Protein AF-A0A3M8SW79-F1 (afdb_monomer_lite)

Organism: NCBI:txid1327343

Structure (mmCIF, N/CA/C/O backbone):
data_AF-A0A3M8SW79-F1
#
_entry.id   AF-A0A3M8SW79-F1
#
loop_
_atom_site.group_PDB
_atom_site.id
_atom_site.type_symbol
_atom_site.label_atom_id
_atom_site.label_alt_id
_atom_site.label_comp_id
_atom_site.label_asym_id
_atom_site.label_entity_id
_atom_site.label_seq_id
_atom_site.pdbx_PDB_ins_code
_atom_site.Cartn_x
_atom_site.Cartn_y
_atom_site.Cartn_z
_atom_site.occupancy
_atom_site.B_iso_or_equiv
_atom_site.auth_seq_id
_atom_site.auth_comp_id
_atom_site.auth_asym_id
_atom_site.auth_atom_id
_atom_site.pdbx_PDB_model_num
ATOM 1 N N . MET A 1 1 ? -11.121 5.988 23.808 1.00 59.19 1 MET A N 1
ATOM 2 C CA . MET A 1 1 ? -10.892 4.520 23.729 1.00 59.19 1 MET A CA 1
ATOM 3 C C . MET A 1 1 ? -9.416 4.296 23.444 1.00 59.19 1 MET A C 1
ATOM 5 O O . MET A 1 1 ? -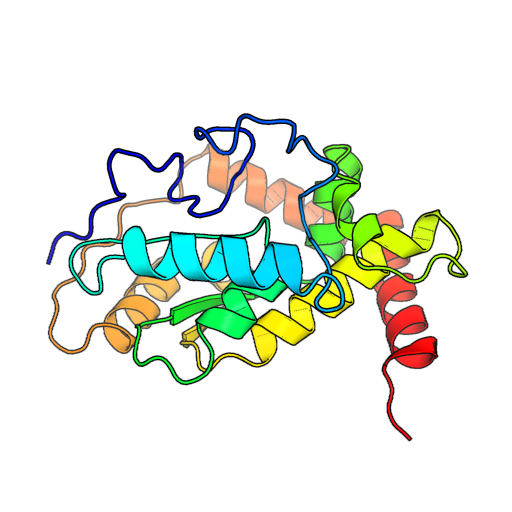8.904 4.959 22.553 1.00 59.19 1 MET A O 1
ATOM 9 N N . LYS A 1 2 ? -8.722 3.412 24.174 1.00 64.06 2 LYS A N 1
ATOM 10 C CA . LYS A 1 2 ? -7.323 3.083 23.861 1.00 64.06 2 LYS A CA 1
ATOM 11 C C . LYS A 1 2 ? -7.308 1.896 22.903 1.00 64.06 2 LYS A C 1
ATOM 13 O O . LYS A 1 2 ? -7.664 0.793 23.299 1.00 64.06 2 LYS A O 1
ATOM 18 N N . LEU A 1 3 ? -6.977 2.151 21.643 1.00 68.69 3 LEU A N 1
ATOM 19 C CA . LEU A 1 3 ? -6.753 1.094 20.664 1.00 68.69 3 LEU A CA 1
ATOM 20 C C . LEU A 1 3 ? -5.410 0.421 20.960 1.00 68.69 3 LEU A C 1
ATOM 22 O O . LEU A 1 3 ? -4.426 1.104 21.252 1.00 68.69 3 LEU A O 1
ATOM 26 N N . CYS A 1 4 ? -5.378 -0.906 20.899 1.00 70.75 4 CYS A N 1
ATOM 27 C CA . CYS A 1 4 ? -4.175 -1.689 21.152 1.00 70.75 4 CYS A CA 1
ATOM 28 C C . CYS A 1 4 ? -3.671 -2.325 19.854 1.00 70.75 4 CYS A C 1
ATOM 30 O O . CYS A 1 4 ? -4.460 -2.725 18.999 1.00 70.75 4 CYS A O 1
ATOM 32 N N . ALA A 1 5 ? -2.354 -2.469 19.719 1.00 70.25 5 ALA A N 1
ATOM 33 C CA . ALA A 1 5 ? -1.817 -3.466 18.803 1.00 70.25 5 ALA A CA 1
ATOM 34 C C . ALA A 1 5 ? -2.032 -4.849 19.449 1.00 70.25 5 ALA A C 1
ATOM 36 O O . ALA A 1 5 ? -1.717 -5.000 20.637 1.00 70.25 5 ALA A O 1
ATOM 37 N N . PRO A 1 6 ? -2.569 -5.851 18.733 1.00 70.00 6 PRO A N 1
ATOM 38 C CA . PRO A 1 6 ? -2.642 -7.204 19.267 1.00 70.00 6 PRO A CA 1
ATOM 39 C C . PRO A 1 6 ? -1.240 -7.697 19.640 1.00 70.00 6 PRO A C 1
ATOM 41 O O . PRO A 1 6 ? -0.296 -7.489 18.878 1.00 70.00 6 PRO A O 1
ATOM 44 N N . GLN A 1 7 ? -1.100 -8.371 20.788 1.00 72.81 7 GLN A N 1
ATOM 45 C CA . GLN A 1 7 ? 0.204 -8.814 21.321 1.00 72.81 7 GLN A CA 1
ATOM 46 C C . GLN A 1 7 ? 0.955 -9.768 20.390 1.00 72.81 7 GLN A C 1
ATOM 48 O O . GLN A 1 7 ? 2.175 -9.879 20.459 1.00 72.81 7 GLN A O 1
ATOM 53 N N . TRP A 1 8 ? 0.214 -10.465 19.536 1.00 69.44 8 TRP A N 1
ATOM 54 C CA . TRP A 1 8 ? 0.775 -11.359 18.545 1.00 69.44 8 TRP A CA 1
ATOM 55 C C . TRP A 1 8 ? 1.198 -10.624 17.272 1.00 69.44 8 TRP A C 1
ATOM 57 O O . TRP A 1 8 ? 1.930 -11.208 16.505 1.00 69.44 8 TRP A O 1
ATOM 67 N N . THR A 1 9 ? 0.832 -9.362 17.034 1.00 65.38 9 THR A N 1
ATOM 68 C CA . THR A 1 9 ? 1.326 -8.612 15.862 1.00 65.38 9 THR A CA 1
ATOM 69 C C . THR A 1 9 ? 2.657 -7.919 16.156 1.00 65.38 9 THR A C 1
ATOM 71 O O . THR A 1 9 ? 2.951 -7.541 17.290 1.00 65.38 9 THR A O 1
ATOM 74 N N . SER A 1 10 ? 3.456 -7.669 15.118 1.00 61.94 10 SER A N 1
ATOM 75 C CA . SER A 1 10 ? 4.654 -6.824 15.200 1.00 61.94 10 SER A CA 1
ATOM 76 C C . SER A 1 10 ? 4.473 -5.600 14.308 1.00 61.94 10 SER A C 1
ATOM 78 O O . SER A 1 10 ? 4.128 -5.739 13.140 1.00 61.94 10 SER A O 1
ATOM 80 N N . ALA A 1 11 ? 4.646 -4.392 14.858 1.00 68.25 11 ALA A N 1
ATOM 81 C CA . ALA A 1 11 ? 4.322 -3.130 14.172 1.00 68.25 11 ALA A CA 1
ATOM 82 C C . ALA A 1 11 ? 2.886 -3.081 13.590 1.00 68.25 11 ALA A C 1
ATOM 84 O O . ALA A 1 11 ? 2.640 -2.410 12.583 1.00 68.25 11 ALA A O 1
ATOM 85 N N . GLY A 1 12 ? 1.957 -3.818 14.216 1.00 64.88 12 GLY A N 1
ATOM 86 C CA . GLY A 1 12 ? 0.562 -3.956 13.795 1.00 64.88 12 GLY A CA 1
ATOM 87 C C . GLY A 1 12 ? 0.339 -4.841 12.565 1.00 64.88 12 GLY A C 1
ATOM 88 O O . GLY A 1 12 ? -0.788 -4.892 12.089 1.00 64.88 12 GLY A O 1
ATOM 89 N N . GLU A 1 13 ? 1.372 -5.505 12.031 1.00 74.31 13 GLU A N 1
ATOM 90 C CA . GLU A 1 13 ? 1.269 -6.299 10.799 1.00 74.31 13 GLU A CA 1
ATOM 91 C C . GLU A 1 13 ? 0.484 -7.594 11.000 1.00 74.31 13 GLU A C 1
ATOM 93 O O . GLU A 1 13 ? 0.846 -8.415 11.842 1.00 74.31 13 GLU A O 1
ATOM 98 N N . LEU A 1 14 ? -0.583 -7.754 10.215 1.00 76.50 14 LEU A N 1
ATOM 99 C CA . LEU A 1 14 ? -1.564 -8.828 10.349 1.00 76.50 14 LEU A CA 1
ATOM 100 C C . LEU A 1 14 ? -1.176 -10.097 9.575 1.00 76.50 14 LEU A C 1
ATOM 102 O O . LEU A 1 14 ? -1.231 -11.187 10.138 1.00 76.50 14 LEU A O 1
ATOM 106 N N . LEU A 1 15 ? -0.761 -9.969 8.310 1.00 72.75 15 LEU A N 1
ATOM 107 C CA . LEU A 1 15 ? -0.457 -11.096 7.417 1.00 72.75 15 LEU A CA 1
ATOM 108 C C . LEU A 1 15 ? 1.039 -11.219 7.106 1.00 72.75 15 LEU A C 1
ATOM 110 O O . LEU A 1 15 ? 1.424 -11.761 6.074 1.00 72.75 15 LEU A O 1
ATOM 114 N N . ASN A 1 16 ? 1.926 -10.730 7.976 1.00 68.44 16 ASN A N 1
ATOM 115 C CA . ASN A 1 16 ? 3.361 -10.920 7.762 1.00 68.44 16 ASN A CA 1
ATOM 116 C C . ASN A 1 16 ? 3.778 -12.368 8.093 1.00 68.44 16 ASN A C 1
ATOM 118 O O . ASN A 1 16 ? 4.133 -12.695 9.230 1.00 68.44 16 ASN A O 1
ATOM 122 N N . ALA A 1 17 ? 3.731 -13.227 7.070 1.00 54.34 17 ALA A N 1
ATOM 123 C CA . ALA A 1 17 ? 3.988 -14.664 7.157 1.00 54.34 17 ALA A CA 1
ATOM 124 C C . ALA A 1 17 ? 5.388 -15.036 7.680 1.00 54.34 17 ALA A C 1
ATOM 126 O O . ALA A 1 17 ? 5.546 -16.100 8.273 1.00 54.34 17 ALA A O 1
ATOM 127 N N . ASP A 1 18 ? 6.378 -14.142 7.556 1.00 56.59 18 ASP A N 1
ATOM 128 C CA . ASP A 1 18 ? 7.749 -14.379 8.035 1.00 56.59 18 ASP A CA 1
ATOM 129 C C . ASP A 1 18 ? 7.835 -14.525 9.568 1.00 56.59 18 ASP A C 1
ATOM 131 O O . ASP A 1 18 ? 8.870 -14.937 10.094 1.00 56.59 18 ASP A O 1
ATOM 135 N N . ARG A 1 19 ? 6.790 -14.121 10.307 1.00 56.94 19 ARG A N 1
ATOM 136 C CA . ARG A 1 19 ? 6.853 -13.941 11.769 1.00 56.94 19 ARG A CA 1
ATOM 137 C C . ARG A 1 19 ? 5.912 -14.834 12.572 1.00 56.94 19 ARG A C 1
ATOM 139 O O . ARG A 1 19 ? 6.124 -14.984 13.774 1.00 56.94 19 ARG A O 1
ATOM 146 N N . HIS A 1 20 ? 4.925 -15.463 11.937 1.00 49.75 20 HIS A N 1
ATOM 147 C CA . HIS A 1 20 ? 4.002 -16.390 12.598 1.00 49.75 20 HIS A CA 1
ATOM 148 C C . HIS A 1 20 ? 4.109 -17.798 12.028 1.00 49.75 20 HIS A C 1
ATOM 150 O O . HIS A 1 20 ? 4.631 -18.011 10.942 1.00 49.75 20 HIS A O 1
ATOM 156 N N . LEU A 1 21 ? 3.578 -18.762 12.781 1.00 47.31 21 LEU A N 1
ATOM 157 C CA . LEU A 1 21 ? 3.388 -20.183 12.468 1.00 47.31 21 LEU A CA 1
ATOM 158 C C . LEU A 1 21 ? 2.552 -20.469 11.191 1.00 47.31 21 LEU A C 1
ATOM 160 O O . LEU A 1 21 ? 1.946 -21.523 11.077 1.00 47.31 21 LEU A O 1
ATOM 164 N N . PHE A 1 22 ? 2.627 -19.619 10.164 1.00 49.59 22 PHE A N 1
ATOM 165 C CA . PHE A 1 22 ? 2.514 -20.008 8.750 1.00 49.59 22 PHE A CA 1
ATOM 166 C C . PHE A 1 22 ? 3.619 -21.004 8.327 1.00 49.59 22 PHE A C 1
ATOM 168 O O . PHE A 1 22 ? 3.700 -21.425 7.173 1.00 49.59 22 PHE A O 1
ATOM 175 N N . ALA A 1 23 ? 4.477 -21.389 9.279 1.00 47.00 23 ALA A N 1
ATOM 176 C CA . ALA A 1 23 ? 5.554 -22.358 9.213 1.00 47.00 23 ALA A CA 1
ATOM 177 C C . ALA A 1 23 ? 5.092 -23.773 8.820 1.00 47.00 23 ALA A C 1
ATOM 179 O O . ALA A 1 23 ? 5.139 -24.705 9.619 1.00 47.00 23 ALA A O 1
ATOM 180 N N . ARG A 1 24 ? 4.771 -23.941 7.536 1.00 41.38 24 ARG A N 1
ATOM 181 C CA . ARG A 1 24 ? 5.302 -25.018 6.691 1.00 41.38 24 ARG A CA 1
ATOM 182 C C . ARG A 1 24 ? 5.576 -24.475 5.281 1.00 41.38 24 ARG A C 1
ATOM 184 O O . ARG A 1 24 ? 4.858 -24.779 4.342 1.00 41.38 24 ARG A O 1
ATOM 191 N N . GLY A 1 25 ? 6.643 -23.682 5.136 1.00 44.62 25 GLY A N 1
ATOM 192 C CA . GLY A 1 25 ? 7.252 -23.398 3.825 1.00 44.62 25 GLY A CA 1
ATOM 193 C C . GLY A 1 25 ? 6.888 -22.072 3.149 1.00 44.62 25 GLY A C 1
ATOM 194 O O . GLY A 1 25 ? 7.305 -21.858 2.009 1.00 44.62 25 GLY A O 1
ATOM 195 N N . LEU A 1 26 ? 6.169 -21.171 3.827 1.00 51.50 26 LEU A N 1
ATOM 196 C CA . LEU A 1 26 ? 5.809 -19.869 3.265 1.00 51.50 26 LEU A CA 1
ATOM 197 C C . LEU A 1 26 ? 6.893 -18.806 3.551 1.00 51.50 26 LEU A C 1
ATOM 199 O O . LEU A 1 26 ? 6.827 -18.103 4.549 1.00 51.50 26 LEU A O 1
ATOM 203 N N . GLY A 1 27 ? 7.945 -18.742 2.723 1.00 54.91 27 GLY A N 1
ATOM 204 C CA . GLY A 1 27 ? 8.945 -17.653 2.745 1.00 54.91 27 GLY A CA 1
ATOM 205 C C . GLY A 1 27 ? 8.521 -16.410 1.939 1.00 54.91 27 GLY A C 1
ATOM 206 O O . GLY A 1 27 ? 7.371 -16.303 1.527 1.00 54.91 27 GLY A O 1
ATOM 207 N N . GLN A 1 28 ? 9.470 -15.514 1.614 1.00 52.81 28 GLN A N 1
ATOM 208 C CA . GLN A 1 28 ? 9.263 -14.319 0.755 1.00 52.81 28 GLN A CA 1
ATOM 209 C C . GLN A 1 28 ? 8.455 -14.580 -0.532 1.00 52.81 28 GLN A C 1
ATOM 211 O O . GLN A 1 28 ? 7.726 -13.700 -0.980 1.00 52.81 28 GLN A O 1
ATOM 216 N N . ALA A 1 29 ? 8.558 -15.790 -1.093 1.00 54.38 29 ALA A N 1
ATOM 217 C CA . ALA A 1 29 ? 7.833 -16.234 -2.285 1.00 54.38 29 ALA A CA 1
ATOM 218 C C . ALA A 1 29 ? 6.298 -16.240 -2.136 1.00 54.38 29 ALA A C 1
ATOM 220 O O . ALA A 1 29 ? 5.593 -16.396 -3.126 1.00 54.38 29 ALA A O 1
ATOM 221 N N . HIS A 1 30 ? 5.792 -16.082 -0.913 1.00 66.19 30 HIS A N 1
ATOM 222 C CA . HIS A 1 30 ? 4.367 -16.068 -0.591 1.00 66.19 30 HIS A CA 1
ATOM 223 C C . HIS A 1 30 ? 3.941 -14.722 -0.026 1.00 66.19 30 HIS A C 1
ATOM 225 O O . HIS A 1 30 ? 3.034 -14.659 0.783 1.00 66.19 30 HIS A O 1
ATOM 231 N N . LYS A 1 31 ? 4.632 -13.641 -0.385 1.00 81.81 31 LYS A N 1
ATOM 232 C CA . LYS A 1 31 ? 4.136 -12.279 -0.188 1.00 81.81 31 LYS A CA 1
ATOM 233 C C . LYS A 1 31 ? 3.522 -11.810 -1.490 1.00 81.81 31 LYS A C 1
ATOM 235 O O . LYS A 1 31 ? 3.950 -12.224 -2.566 1.00 81.81 31 LYS A O 1
ATOM 240 N N . PHE A 1 32 ? 2.570 -10.886 -1.405 1.00 88.62 32 PHE A N 1
ATOM 241 C CA . PHE A 1 32 ? 1.976 -10.281 -2.593 1.00 88.62 32 PHE A CA 1
ATOM 242 C C . PHE A 1 32 ? 1.274 -11.296 -3.517 1.00 88.62 32 PHE A C 1
ATOM 244 O O . PHE A 1 32 ? 1.189 -11.056 -4.722 1.00 88.62 32 PHE A O 1
ATOM 251 N N . ASN A 1 33 ? 0.764 -12.410 -2.960 1.00 88.25 33 ASN A N 1
ATOM 252 C CA . ASN A 1 33 ? 0.054 -13.431 -3.735 1.00 88.25 33 ASN A CA 1
ATOM 253 C C . ASN A 1 33 ? -1.044 -12.784 -4.576 1.00 88.25 33 ASN A C 1
ATOM 255 O O . ASN A 1 33 ? -1.839 -12.000 -4.043 1.00 88.25 33 ASN A O 1
ATOM 259 N N . PRO A 1 34 ? -1.067 -13.072 -5.880 1.00 88.81 34 PRO A N 1
ATOM 260 C CA . PRO A 1 34 ? -1.994 -12.415 -6.764 1.00 88.81 34 PRO A CA 1
ATOM 261 C C . PRO A 1 34 ? -3.393 -13.045 -6.634 1.00 88.81 34 PRO A C 1
ATOM 263 O O . PRO A 1 34 ? -3.503 -14.196 -6.208 1.00 88.81 34 PRO A O 1
ATOM 266 N N . PRO A 1 35 ? -4.468 -12.322 -7.005 1.00 88.06 35 PRO A N 1
ATOM 267 C CA . PRO A 1 35 ? -5.851 -12.802 -6.895 1.00 88.06 35 PRO A CA 1
ATOM 268 C C . PRO A 1 35 ? -6.130 -14.157 -7.555 1.00 88.06 35 PRO A C 1
ATOM 270 O O . PRO A 1 35 ? -7.113 -14.812 -7.222 1.00 88.06 35 PRO A O 1
ATOM 273 N N . GLU A 1 36 ? -5.295 -14.553 -8.512 1.00 91.44 36 GLU A N 1
ATOM 274 C CA . GLU A 1 36 ? -5.379 -15.820 -9.229 1.00 91.44 36 GLU A CA 1
ATOM 275 C C . GLU A 1 36 ? -5.027 -17.039 -8.347 1.00 91.44 36 GLU A C 1
ATOM 277 O O . GLU A 1 36 ? -5.418 -18.160 -8.670 1.00 91.44 36 GLU A O 1
ATOM 282 N N . ASP A 1 37 ? -4.347 -16.843 -7.212 1.00 89.50 37 ASP A N 1
ATOM 283 C CA . ASP A 1 37 ? -4.041 -17.892 -6.230 1.00 89.50 37 ASP A CA 1
ATOM 284 C C . ASP A 1 37 ? -5.193 -18.064 -5.220 1.00 89.50 37 ASP A C 1
ATOM 286 O O . ASP A 1 37 ? -5.131 -17.648 -4.058 1.00 89.50 37 ASP A O 1
ATOM 290 N N . ALA A 1 38 ? -6.290 -18.664 -5.693 1.00 89.88 38 ALA A N 1
ATOM 291 C CA . ALA A 1 38 ? -7.523 -18.815 -4.919 1.00 89.88 38 ALA A CA 1
ATOM 292 C C . ALA A 1 38 ? -7.329 -19.617 -3.618 1.00 89.88 38 ALA A C 1
ATOM 294 O O . ALA A 1 38 ? -7.910 -19.266 -2.593 1.00 89.88 38 ALA A O 1
ATOM 295 N N . ALA A 1 39 ? -6.489 -20.657 -3.644 1.00 87.25 39 ALA A N 1
ATOM 296 C CA . ALA A 1 39 ? -6.232 -21.507 -2.482 1.00 87.25 39 ALA A CA 1
ATOM 297 C C . ALA A 1 39 ? -5.506 -20.738 -1.369 1.00 87.25 39 ALA A C 1
ATOM 299 O O . ALA A 1 39 ? -5.874 -20.840 -0.198 1.00 87.25 39 ALA A O 1
ATOM 300 N N . MET A 1 40 ? -4.508 -19.921 -1.728 1.00 85.88 40 MET A N 1
ATOM 301 C CA . MET A 1 40 ? -3.847 -19.057 -0.753 1.00 85.88 40 MET A CA 1
ATOM 302 C C . MET A 1 40 ? -4.807 -18.002 -0.199 1.00 85.88 40 MET A C 1
ATOM 304 O O . MET A 1 40 ? -4.801 -17.728 0.998 1.00 85.88 40 MET A O 1
ATOM 308 N N . HIS A 1 41 ? -5.656 -17.419 -1.046 1.00 89.50 41 HIS A N 1
ATOM 309 C CA . HIS A 1 41 ? -6.647 -16.441 -0.604 1.00 89.50 41 HIS A CA 1
ATOM 310 C C . HIS A 1 41 ? -7.661 -17.035 0.380 1.00 89.50 41 HIS A C 1
ATOM 312 O O . HIS A 1 41 ? -7.916 -16.414 1.407 1.00 89.50 41 HIS A O 1
ATOM 318 N N . GLU A 1 42 ? -8.187 -18.233 0.114 1.00 88.56 42 GLU A N 1
ATOM 319 C CA . GLU A 1 42 ? -9.089 -18.943 1.031 1.00 88.56 42 GLU A CA 1
ATOM 320 C C . GLU A 1 42 ? -8.425 -19.172 2.393 1.00 88.56 42 GLU A C 1
ATOM 322 O O . GLU A 1 42 ? -8.991 -18.839 3.435 1.00 88.56 42 GLU A O 1
ATOM 327 N N . TYR A 1 43 ? -7.184 -19.657 2.382 1.00 86.25 43 TYR A N 1
ATOM 328 C CA . TYR A 1 43 ? -6.409 -19.873 3.597 1.00 86.25 43 TYR A CA 1
ATOM 329 C C . TYR A 1 43 ? -6.167 -18.570 4.384 1.00 86.25 43 TYR A C 1
ATOM 331 O O . TYR A 1 43 ? -6.375 -18.525 5.599 1.00 86.25 43 TYR A O 1
ATOM 339 N N . LEU A 1 44 ? -5.772 -17.487 3.705 1.00 87.25 44 LEU A N 1
ATOM 340 C CA . LEU A 1 44 ? -5.571 -16.178 4.334 1.00 87.25 44 LEU A CA 1
ATOM 341 C C . LEU A 1 44 ? -6.884 -15.600 4.877 1.00 87.25 44 LEU A C 1
ATOM 343 O O . LEU A 1 44 ? -6.884 -14.985 5.939 1.00 87.25 44 LEU A O 1
ATOM 347 N N . HIS A 1 45 ? -8.006 -15.792 4.181 1.00 90.88 45 HIS A N 1
ATOM 348 C CA . HIS A 1 45 ? -9.322 -15.327 4.628 1.00 90.88 45 HIS A CA 1
ATOM 349 C C . HIS A 1 45 ? -9.789 -16.066 5.880 1.00 90.88 45 HIS A C 1
ATOM 351 O O . HIS A 1 45 ? -10.238 -15.406 6.814 1.00 90.88 45 HIS A O 1
ATOM 357 N N . ALA A 1 46 ? -9.601 -17.387 5.940 1.00 88.25 46 ALA A N 1
ATOM 358 C CA . ALA A 1 46 ? -9.893 -18.174 7.137 1.00 88.25 46 ALA A CA 1
ATOM 359 C C . ALA A 1 46 ? -9.074 -17.684 8.343 1.00 88.25 46 ALA A C 1
ATOM 361 O O . ALA A 1 46 ? -9.623 -17.447 9.416 1.00 88.25 46 ALA A O 1
ATOM 362 N N . PHE A 1 47 ? -7.776 -17.426 8.146 1.00 86.56 47 PHE A N 1
ATOM 363 C CA . PHE A 1 47 ? -6.942 -16.831 9.192 1.00 86.56 47 PHE A CA 1
ATOM 364 C C . PHE A 1 47 ? -7.459 -15.456 9.644 1.00 86.56 47 PHE A C 1
ATOM 366 O O . PHE A 1 47 ? -7.499 -15.176 10.840 1.00 86.56 47 PHE A O 1
ATOM 373 N N . LEU A 1 48 ? -7.850 -14.586 8.708 1.00 88.69 48 LEU A N 1
ATOM 374 C CA . LEU A 1 48 ? -8.372 -13.257 9.035 1.00 88.69 48 LEU A CA 1
ATOM 375 C C . LEU A 1 48 ? -9.681 -13.326 9.831 1.00 88.69 48 LEU A C 1
ATOM 377 O O . LEU A 1 48 ? -9.867 -12.520 10.743 1.00 88.69 48 LEU A O 1
ATOM 381 N N . ASP A 1 49 ? -10.563 -14.275 9.513 1.00 90.19 49 ASP A N 1
ATOM 382 C CA . ASP A 1 49 ? -11.811 -14.487 10.251 1.00 90.19 49 ASP A CA 1
ATOM 383 C C . ASP A 1 49 ? -11.565 -14.925 11.704 1.00 90.19 49 ASP A C 1
ATOM 385 O O . ASP A 1 49 ? -12.281 -14.474 12.598 1.00 90.19 49 ASP A O 1
ATOM 389 N N . ASP A 1 50 ? -10.516 -15.712 11.955 1.00 86.69 50 ASP A N 1
ATOM 390 C CA . ASP A 1 50 ? -10.139 -16.144 13.307 1.00 86.69 50 ASP A CA 1
ATOM 391 C C . ASP A 1 50 ? -9.360 -15.069 14.087 1.00 86.69 50 ASP A C 1
ATOM 393 O O . ASP A 1 50 ? -9.503 -14.930 15.306 1.00 86.69 50 ASP A O 1
ATOM 397 N N . ALA A 1 51 ? -8.497 -14.314 13.402 1.00 84.56 51 ALA A N 1
ATOM 398 C CA . ALA A 1 51 ? -7.516 -13.444 14.045 1.00 84.56 51 ALA A CA 1
ATOM 399 C C . ALA A 1 51 ? -8.005 -12.000 14.256 1.00 84.56 51 ALA A C 1
ATOM 401 O O . ALA A 1 51 ? -7.581 -11.329 15.209 1.00 84.56 51 ALA A O 1
ATOM 402 N N . VAL A 1 52 ? -8.867 -11.482 13.375 1.00 88.12 52 VAL A N 1
ATOM 403 C CA . VAL A 1 52 ? -9.303 -10.081 13.432 1.00 88.12 52 VAL A CA 1
ATOM 404 C C . VAL A 1 52 ? -10.440 -9.906 14.430 1.00 88.12 52 VAL A C 1
ATOM 406 O O . VAL A 1 52 ? -11.554 -10.389 14.248 1.00 88.12 52 VAL A O 1
ATOM 409 N N . GLN A 1 53 ? -10.182 -9.111 15.464 1.00 86.62 53 GLN A N 1
ATOM 410 C CA . GLN A 1 53 ? -11.199 -8.676 16.408 1.00 86.62 53 GLN A CA 1
ATOM 411 C C . GLN A 1 53 ? -11.884 -7.406 15.883 1.00 86.62 53 GLN A C 1
ATOM 413 O O . GLN A 1 53 ? -11.194 -6.433 15.567 1.00 86.62 53 GLN A O 1
ATOM 418 N N . PRO A 1 54 ? -13.231 -7.353 15.838 1.00 84.12 54 PRO A N 1
ATOM 419 C CA . PRO A 1 54 ? -13.955 -6.182 15.333 1.00 84.12 54 PRO A CA 1
ATOM 420 C C . PRO A 1 54 ? -13.736 -4.892 16.137 1.00 84.12 54 PRO A C 1
ATOM 422 O O . PRO A 1 54 ? -13.997 -3.799 15.639 1.00 84.12 54 PRO A O 1
ATOM 425 N N . THR A 1 55 ? -13.302 -4.999 17.395 1.00 83.75 55 THR A N 1
ATOM 426 C CA . THR A 1 55 ? -13.156 -3.866 18.317 1.00 83.75 55 THR A CA 1
ATOM 427 C C . THR A 1 55 ? -11.905 -3.997 19.173 1.00 83.75 55 THR A C 1
ATOM 429 O O . THR A 1 55 ? -11.483 -5.104 19.486 1.00 83.75 55 THR A O 1
ATOM 432 N N . GLY A 1 56 ? -11.355 -2.867 19.624 1.00 81.62 56 GLY A N 1
ATOM 433 C CA . GLY A 1 56 ? -10.248 -2.831 20.590 1.00 81.62 56 GLY A CA 1
ATOM 434 C C . GLY A 1 56 ? -8.850 -3.001 19.985 1.00 81.62 56 GLY A C 1
ATOM 435 O O . GLY A 1 56 ? -7.862 -2.797 20.692 1.00 81.62 56 GLY A O 1
ATOM 436 N N . CYS A 1 57 ? -8.749 -3.306 18.689 1.00 84.38 57 CYS A N 1
ATOM 437 C CA . CYS A 1 57 ? -7.479 -3.506 17.994 1.00 84.38 57 CYS A CA 1
ATOM 438 C C . CYS A 1 57 ? -7.321 -2.607 16.759 1.00 84.38 57 CYS A C 1
ATOM 440 O O . CYS A 1 57 ? -8.302 -2.254 16.105 1.00 84.38 57 CYS A O 1
ATOM 442 N N . ILE A 1 58 ? -6.070 -2.251 16.448 1.00 84.50 58 ILE A N 1
ATOM 443 C CA . ILE A 1 58 ? -5.657 -1.693 15.151 1.00 84.50 58 ILE A CA 1
ATOM 444 C C . ILE A 1 58 ? -4.776 -2.722 14.454 1.00 84.50 58 ILE A C 1
ATOM 446 O O . ILE A 1 58 ? -3.859 -3.278 15.060 1.00 84.50 58 ILE A O 1
ATOM 450 N N . TYR A 1 59 ? -5.033 -2.905 13.165 1.00 87.31 59 TYR A N 1
ATOM 451 C CA . TYR A 1 59 ? -4.272 -3.776 12.286 1.00 87.31 59 TYR A CA 1
ATOM 452 C C . TYR A 1 59 ? -3.722 -2.969 11.113 1.00 87.31 59 TYR A C 1
ATOM 454 O O . TYR A 1 59 ? -4.327 -1.991 10.672 1.00 87.31 59 TYR A O 1
ATOM 462 N N . LYS A 1 60 ? -2.579 -3.399 10.596 1.00 87.88 60 LYS A N 1
ATOM 463 C CA . LYS A 1 60 ? -1.929 -2.880 9.398 1.00 87.88 60 LYS A CA 1
ATOM 464 C C . LYS A 1 60 ? -1.596 -4.073 8.514 1.00 87.88 60 LYS A C 1
ATOM 466 O O . LYS A 1 60 ? -1.138 -5.095 9.011 1.00 87.88 60 LYS A O 1
ATOM 471 N N . ASP A 1 61 ? -1.757 -3.939 7.207 1.00 84.81 61 ASP A N 1
ATOM 472 C CA . ASP A 1 61 ? -1.165 -4.894 6.279 1.00 84.81 61 ASP A CA 1
ATOM 473 C C . ASP A 1 61 ? -0.647 -4.191 5.030 1.00 84.81 61 ASP A C 1
ATOM 475 O O . ASP A 1 61 ? -1.297 -3.300 4.487 1.00 84.81 61 ASP A O 1
ATOM 479 N N . VAL A 1 62 ? 0.554 -4.580 4.610 1.00 80.38 62 VAL A N 1
ATOM 480 C CA . VAL A 1 62 ? 1.214 -4.104 3.385 1.00 80.38 62 VAL A CA 1
ATOM 481 C C . VAL A 1 62 ? 1.761 -5.268 2.552 1.00 80.38 62 VAL A C 1
ATOM 483 O O . VAL A 1 62 ? 2.380 -5.048 1.515 1.00 80.38 62 VAL A O 1
ATOM 486 N N . VAL A 1 63 ? 1.563 -6.507 3.018 1.00 81.88 63 VAL A N 1
ATOM 487 C CA . VAL A 1 63 ? 2.226 -7.714 2.510 1.00 81.88 63 VAL A CA 1
ATOM 488 C C . VAL A 1 63 ? 1.296 -8.497 1.587 1.00 81.88 63 VAL A C 1
ATOM 490 O O . VAL A 1 63 ? 1.746 -9.007 0.563 1.00 81.88 63 VAL A O 1
ATOM 493 N N . HIS A 1 64 ? -0.001 -8.540 1.897 1.00 88.12 64 HIS A N 1
ATOM 494 C CA . HIS A 1 64 ? -1.021 -9.240 1.117 1.00 88.12 64 HIS A CA 1
ATOM 495 C C . HIS A 1 64 ? -2.173 -8.303 0.724 1.00 88.12 64 HIS A C 1
ATOM 497 O O . HIS A 1 64 ? -3.325 -8.525 1.111 1.00 88.12 64 HIS A O 1
ATOM 503 N N . PRO A 1 65 ? -1.902 -7.258 -0.082 1.00 92.31 65 PRO A N 1
ATOM 504 C CA . PRO A 1 65 ? -2.900 -6.244 -0.424 1.00 92.31 65 PRO A CA 1
ATOM 505 C C . PRO A 1 65 ? -4.121 -6.831 -1.144 1.00 92.31 65 PRO A C 1
ATOM 507 O O . PRO A 1 65 ? -5.240 -6.359 -0.948 1.00 92.31 65 PRO A O 1
ATOM 510 N N . PHE A 1 66 ? -3.939 -7.885 -1.943 1.00 93.88 66 PHE A N 1
ATOM 511 C CA . PHE A 1 66 ? -5.019 -8.542 -2.681 1.00 93.88 66 PHE A CA 1
ATOM 512 C C . PHE A 1 66 ? -5.949 -9.342 -1.768 1.00 93.88 66 PHE A C 1
ATOM 514 O O . PHE A 1 66 ? -7.162 -9.147 -1.811 1.00 93.88 66 P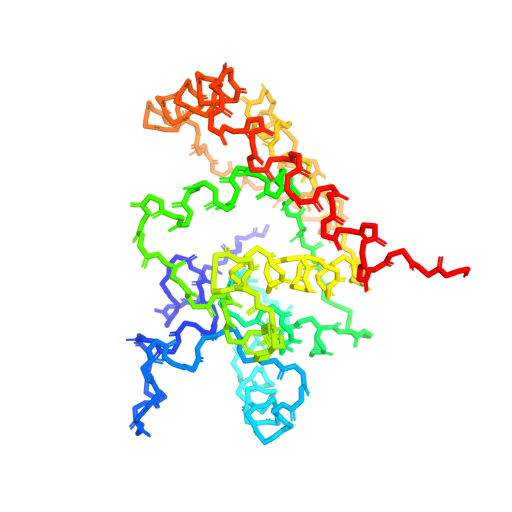HE A O 1
ATOM 521 N N . ALA A 1 67 ? -5.393 -10.202 -0.912 1.00 91.81 67 ALA A N 1
ATOM 522 C CA . ALA A 1 67 ? -6.184 -10.984 0.032 1.00 91.81 67 ALA A CA 1
ATOM 523 C C . ALA A 1 67 ? -6.891 -10.073 1.045 1.00 91.81 67 ALA A C 1
ATOM 525 O O . ALA A 1 67 ? -8.098 -10.213 1.241 1.00 91.81 67 ALA A O 1
ATOM 526 N N . ALA A 1 68 ? -6.172 -9.094 1.610 1.00 92.00 68 ALA A N 1
ATOM 527 C CA . ALA A 1 68 ? -6.728 -8.136 2.561 1.00 92.00 68 ALA A CA 1
ATOM 528 C C . ALA A 1 68 ? -7.851 -7.294 1.938 1.00 92.00 68 ALA A C 1
ATOM 530 O O . ALA A 1 68 ? -8.930 -7.194 2.517 1.00 92.00 68 ALA A O 1
ATOM 531 N N . SER A 1 69 ? -7.649 -6.727 0.742 1.00 94.12 69 SER A N 1
ATOM 532 C CA . SER A 1 69 ? -8.699 -5.937 0.079 1.00 94.12 69 SER A CA 1
ATOM 533 C C . SER A 1 69 ? -9.921 -6.773 -0.299 1.00 94.12 69 SER A C 1
ATOM 535 O O . SER A 1 69 ? -11.050 -6.321 -0.116 1.00 94.12 69 SER A O 1
ATOM 537 N N . ALA A 1 70 ? -9.729 -8.006 -0.770 1.00 94.50 70 ALA A N 1
ATOM 538 C CA . ALA A 1 70 ? -10.840 -8.907 -1.048 1.00 94.50 70 ALA A CA 1
ATOM 539 C C . ALA A 1 70 ? -11.634 -9.242 0.226 1.00 94.50 70 ALA A C 1
ATOM 541 O O . ALA A 1 70 ? -12.859 -9.173 0.205 1.00 94.50 70 ALA A O 1
ATOM 542 N N . TRP A 1 71 ? -10.947 -9.540 1.333 1.00 93.81 71 TRP A N 1
ATOM 543 C CA . TRP A 1 71 ? -11.580 -9.876 2.611 1.00 93.81 71 TRP A CA 1
ATOM 544 C C . TRP A 1 71 ? -12.327 -8.690 3.233 1.00 93.81 71 TRP A C 1
ATOM 546 O O . TRP A 1 71 ? -13.417 -8.856 3.778 1.00 93.81 71 TRP A O 1
ATOM 556 N N . LEU A 1 72 ? -11.761 -7.484 3.127 1.00 94.31 72 LEU A N 1
ATOM 557 C CA . LEU A 1 72 ? -12.350 -6.250 3.652 1.00 94.31 72 LEU A CA 1
ATOM 558 C C . LEU A 1 72 ? -13.567 -5.768 2.855 1.00 94.31 72 LEU A C 1
ATOM 560 O O . LEU A 1 72 ? -14.385 -5.011 3.383 1.00 94.31 72 LEU A O 1
ATOM 564 N N . ARG A 1 73 ? -13.710 -6.183 1.593 1.00 92.75 73 ARG A N 1
ATOM 565 C CA . ARG A 1 73 ? -14.793 -5.721 0.722 1.00 92.75 73 ARG A CA 1
ATOM 566 C C . ARG A 1 73 ? -16.161 -6.076 1.312 1.00 92.75 73 ARG A C 1
ATOM 568 O O . ARG A 1 73 ? -16.463 -7.232 1.581 1.00 92.75 73 ARG A O 1
ATOM 575 N N . GLY A 1 74 ? -17.005 -5.061 1.495 1.00 84.25 74 GLY A N 1
ATOM 576 C CA . GLY A 1 74 ? -18.355 -5.217 2.049 1.00 84.25 74 GLY A CA 1
ATOM 577 C C . GLY A 1 74 ? -18.415 -5.395 3.571 1.00 84.25 74 GLY A C 1
ATOM 578 O O . GLY A 1 74 ? -19.514 -5.427 4.128 1.00 84.25 74 GLY A O 1
ATOM 579 N N . ARG A 1 75 ? -17.272 -5.460 4.270 1.00 91.31 75 ARG A N 1
ATOM 580 C CA . ARG A 1 75 ? -17.232 -5.489 5.738 1.00 91.31 75 ARG A CA 1
ATOM 581 C C . ARG A 1 75 ? -17.339 -4.075 6.303 1.00 91.31 75 ARG A C 1
ATOM 583 O O . ARG A 1 75 ? -16.765 -3.129 5.778 1.00 91.31 75 ARG A O 1
ATOM 590 N N . ARG A 1 76 ? -18.056 -3.933 7.420 1.00 88.38 76 ARG A N 1
ATOM 591 C CA . ARG A 1 76 ? -18.237 -2.655 8.132 1.00 88.38 76 ARG A CA 1
ATOM 592 C C . ARG A 1 76 ? -17.168 -2.460 9.207 1.00 88.38 76 ARG A C 1
ATOM 594 O O . ARG A 1 76 ? -17.489 -2.348 10.387 1.00 88.38 76 ARG A O 1
ATOM 601 N N . LEU A 1 77 ? -15.903 -2.470 8.798 1.00 90.56 77 LEU A N 1
ATOM 602 C CA . LEU A 1 77 ? -14.776 -2.145 9.674 1.00 90.56 77 LEU A CA 1
ATOM 603 C C . LEU A 1 77 ? -14.310 -0.707 9.398 1.00 90.56 77 LEU A C 1
ATOM 605 O O . LEU A 1 77 ? -14.328 -0.291 8.241 1.00 90.56 77 LEU A O 1
ATOM 609 N N . PRO A 1 78 ? -13.891 0.069 10.413 1.00 91.50 78 PRO A N 1
ATOM 610 C CA . PRO A 1 78 ? -13.264 1.366 10.180 1.00 91.50 78 PRO A CA 1
ATOM 611 C C . PRO A 1 78 ? -11.921 1.177 9.463 1.00 91.50 78 PRO A C 1
ATOM 613 O O . PRO A 1 78 ? -11.014 0.547 10.005 1.00 91.50 78 PRO A O 1
ATOM 616 N N . LEU A 1 79 ? -11.793 1.720 8.251 1.00 93.75 79 LEU A N 1
ATOM 617 C CA . LEU A 1 79 ? -10.597 1.582 7.421 1.00 93.75 79 LEU A CA 1
ATOM 618 C C . LEU A 1 79 ? -9.913 2.927 7.208 1.00 93.75 79 LEU A C 1
ATOM 620 O O . LEU A 1 79 ? -10.518 3.866 6.693 1.00 93.75 79 LEU A O 1
ATOM 624 N N . LEU A 1 80 ? -8.632 2.994 7.568 1.00 93.56 80 LEU A N 1
ATOM 625 C CA . LEU A 1 80 ? -7.753 4.112 7.249 1.00 93.56 80 LEU A CA 1
ATOM 626 C C . LEU A 1 80 ? -6.806 3.709 6.119 1.00 93.56 80 LEU A C 1
ATOM 628 O O . LEU A 1 80 ? -6.110 2.700 6.230 1.00 93.56 80 LEU A O 1
ATOM 632 N N . ARG A 1 81 ? -6.730 4.522 5.065 1.00 94.06 81 ARG A N 1
ATOM 633 C CA . ARG A 1 81 ? -5.761 4.361 3.976 1.00 94.06 81 ARG A CA 1
ATOM 634 C C . ARG A 1 81 ? -4.811 5.552 3.952 1.00 94.06 81 ARG A C 1
ATOM 636 O O . ARG A 1 81 ? -5.252 6.694 3.905 1.00 94.06 81 ARG A O 1
ATOM 643 N N . ILE A 1 82 ? -3.508 5.281 3.955 1.00 92.62 82 ILE A N 1
ATOM 644 C CA . ILE A 1 82 ? -2.483 6.303 3.723 1.00 92.62 82 ILE A CA 1
ATOM 645 C C . ILE A 1 82 ? -2.056 6.202 2.262 1.00 92.62 82 ILE A C 1
ATOM 647 O O . ILE A 1 82 ? -1.475 5.199 1.847 1.00 92.62 82 ILE A O 1
ATOM 651 N N . HIS A 1 83 ? -2.363 7.231 1.483 1.00 93.12 83 HIS A N 1
ATOM 652 C CA . HIS A 1 83 ? -2.010 7.314 0.078 1.00 93.12 83 HIS A CA 1
ATOM 653 C C . HIS A 1 83 ? -0.622 7.932 -0.085 1.00 93.12 83 HIS A C 1
ATOM 655 O O . HIS A 1 83 ? -0.413 9.105 0.213 1.00 93.12 83 HIS A O 1
ATOM 661 N N . ARG A 1 84 ? 0.330 7.150 -0.592 1.00 92.31 84 ARG A N 1
ATOM 662 C CA . ARG A 1 84 ? 1.679 7.617 -0.923 1.00 92.31 84 ARG A CA 1
ATOM 663 C C . ARG A 1 84 ? 1.911 7.509 -2.432 1.00 92.31 84 ARG A C 1
ATOM 665 O O . ARG A 1 84 ? 1.516 6.484 -2.991 1.00 92.31 84 ARG A O 1
ATOM 672 N N . PRO A 1 85 ? 2.575 8.490 -3.080 1.00 93.44 85 PRO A N 1
ATOM 673 C CA . PRO A 1 85 ? 2.937 8.380 -4.490 1.00 93.44 85 PRO A CA 1
ATOM 674 C C . PRO A 1 85 ? 3.656 7.063 -4.787 1.00 93.44 85 PRO A C 1
ATOM 676 O O . PRO A 1 85 ? 4.594 6.682 -4.082 1.00 93.44 85 PRO A O 1
ATOM 679 N N . LEU A 1 86 ? 3.219 6.361 -5.833 1.00 94.69 86 LEU A N 1
ATOM 680 C CA . LEU A 1 86 ? 3.716 5.019 -6.130 1.00 94.69 86 LEU A CA 1
ATOM 681 C C . LEU A 1 86 ? 5.219 5.020 -6.451 1.00 94.69 86 LEU A C 1
ATOM 683 O O . LEU A 1 86 ? 5.926 4.092 -6.064 1.00 94.69 86 LEU A O 1
ATOM 687 N N . ALA A 1 87 ? 5.729 6.097 -7.056 1.00 95.81 87 ALA A N 1
ATOM 688 C CA . ALA A 1 87 ? 7.154 6.282 -7.314 1.00 95.81 87 ALA A CA 1
ATOM 689 C C . ALA A 1 87 ? 8.002 6.270 -6.028 1.00 95.81 87 ALA A C 1
ATOM 691 O O . ALA A 1 87 ? 9.057 5.632 -5.985 1.00 95.81 87 ALA A O 1
ATOM 692 N N . ASP A 1 88 ? 7.518 6.878 -4.937 1.00 94.50 88 ASP A N 1
ATOM 693 C CA . ASP A 1 88 ? 8.208 6.822 -3.643 1.00 94.50 88 ASP A CA 1
ATOM 694 C C . ASP A 1 88 ? 8.271 5.396 -3.087 1.00 94.50 88 ASP A C 1
ATOM 696 O O . ASP A 1 88 ? 9.262 5.012 -2.450 1.00 94.50 88 ASP A O 1
ATOM 700 N N . VAL A 1 89 ? 7.194 4.629 -3.286 1.00 94.00 89 VAL A N 1
ATOM 701 C CA . VAL A 1 89 ? 7.084 3.241 -2.828 1.00 94.00 89 VAL A CA 1
ATOM 702 C C . VAL A 1 89 ? 8.045 2.368 -3.625 1.00 94.00 89 VAL A C 1
ATOM 704 O O . VAL A 1 89 ? 8.898 1.722 -3.021 1.00 94.00 89 VAL A O 1
ATOM 707 N N . VAL A 1 90 ? 7.989 2.423 -4.961 1.00 95.19 90 VAL A N 1
ATOM 708 C CA . VAL A 1 90 ? 8.901 1.695 -5.860 1.00 95.19 90 VAL A CA 1
ATOM 709 C C . VAL A 1 90 ? 10.355 1.999 -5.512 1.00 95.19 90 VAL A C 1
ATOM 711 O O . VAL A 1 90 ? 11.153 1.076 -5.334 1.00 95.19 90 VAL A O 1
ATOM 714 N N . TRP A 1 91 ? 10.701 3.278 -5.346 1.00 94.25 91 TRP A N 1
ATOM 715 C CA . TRP A 1 91 ? 12.050 3.679 -4.959 1.00 94.25 91 TRP A CA 1
ATOM 716 C C . TRP A 1 91 ? 12.474 3.049 -3.630 1.00 94.25 91 TRP A C 1
ATOM 718 O O . TRP A 1 91 ? 13.560 2.474 -3.521 1.00 94.25 91 TRP A O 1
ATOM 728 N N . SER A 1 92 ? 11.630 3.169 -2.600 1.00 92.19 92 SER A N 1
ATOM 729 C CA . SER A 1 92 ? 11.944 2.668 -1.256 1.00 92.19 92 SER A CA 1
ATOM 730 C C . SER A 1 92 ? 12.124 1.151 -1.254 1.00 92.19 92 SER A C 1
ATOM 732 O O . SER A 1 92 ? 13.076 0.651 -0.660 1.00 92.19 92 SER A O 1
ATOM 734 N N . MET A 1 93 ? 11.256 0.428 -1.965 1.00 92.50 93 MET A N 1
ATOM 735 C CA . MET A 1 93 ? 11.334 -1.027 -2.090 1.00 92.50 93 MET A CA 1
ATOM 736 C C . MET A 1 93 ? 12.573 -1.468 -2.868 1.00 92.50 93 MET A C 1
ATOM 738 O O . MET A 1 93 ? 13.259 -2.393 -2.441 1.00 92.50 93 MET A O 1
ATOM 742 N N . THR A 1 94 ? 12.920 -0.753 -3.940 1.00 91.62 94 THR A N 1
ATOM 743 C CA . THR A 1 94 ? 14.137 -1.010 -4.722 1.00 91.62 94 THR A CA 1
ATOM 744 C C . THR A 1 94 ? 15.388 -0.855 -3.859 1.00 91.62 94 THR A C 1
ATOM 746 O O . THR A 1 94 ? 16.231 -1.749 -3.835 1.00 91.62 94 THR A O 1
ATOM 749 N N . ARG A 1 95 ? 15.495 0.233 -3.080 1.00 90.44 95 ARG A N 1
ATOM 750 C CA . ARG A 1 95 ? 16.628 0.435 -2.155 1.00 90.44 95 ARG A CA 1
ATOM 751 C C . ARG A 1 95 ? 16.697 -0.618 -1.051 1.00 90.44 95 ARG A C 1
ATOM 753 O O . ARG A 1 95 ? 17.792 -0.941 -0.605 1.00 90.44 95 ARG A O 1
ATOM 760 N N . ALA A 1 96 ? 15.551 -1.132 -0.613 1.00 88.50 96 ALA A N 1
ATOM 761 C CA . ALA A 1 96 ? 15.469 -2.173 0.406 1.00 88.50 96 ALA A CA 1
ATOM 762 C C . ALA A 1 96 ? 15.675 -3.598 -0.147 1.00 88.50 96 ALA A C 1
ATOM 764 O O . ALA A 1 96 ? 15.704 -4.548 0.634 1.00 88.50 96 ALA A O 1
ATOM 765 N N . GLY A 1 97 ? 15.802 -3.767 -1.470 1.00 90.19 97 GLY A N 1
ATOM 766 C CA . GLY A 1 97 ? 15.887 -5.084 -2.107 1.00 90.19 97 GLY A CA 1
ATOM 767 C C . GLY A 1 97 ? 14.596 -5.902 -1.991 1.00 90.19 97 GLY A C 1
ATOM 768 O O . GLY A 1 97 ? 14.640 -7.128 -1.994 1.00 90.19 97 GLY A O 1
ATOM 769 N N . TRP A 1 98 ? 13.448 -5.240 -1.837 1.00 90.44 98 TRP A N 1
ATOM 770 C CA . TRP A 1 98 ? 12.143 -5.884 -1.711 1.00 90.44 98 TRP A CA 1
ATOM 771 C C . TRP A 1 98 ? 11.513 -6.079 -3.089 1.00 90.44 98 TRP A C 1
ATOM 773 O O . TRP A 1 98 ? 10.847 -5.184 -3.608 1.00 90.44 98 TRP A O 1
ATOM 783 N N . ASP A 1 99 ? 11.722 -7.254 -3.683 1.00 90.00 99 ASP A N 1
ATOM 784 C CA . ASP A 1 99 ? 11.262 -7.575 -5.038 1.00 90.00 99 ASP A CA 1
ATOM 785 C C . ASP A 1 99 ? 9.919 -8.317 -5.084 1.00 90.00 99 ASP A C 1
ATOM 787 O O . ASP A 1 99 ? 9.355 -8.463 -6.168 1.00 90.00 99 ASP A O 1
ATOM 791 N N . TYR A 1 100 ? 9.368 -8.721 -3.934 1.00 89.19 100 TYR A N 1
ATOM 792 C CA . TYR A 1 100 ? 8.151 -9.534 -3.831 1.00 89.19 100 TYR A CA 1
ATOM 793 C C . TYR A 1 100 ? 6.918 -9.035 -4.615 1.00 89.19 100 TYR A C 1
ATOM 795 O O . TYR A 1 100 ? 6.142 -9.889 -5.048 1.00 89.19 100 TYR A O 1
ATOM 803 N N . PRO A 1 101 ? 6.703 -7.732 -4.920 1.00 93.94 101 PRO A N 1
ATOM 804 C CA . PRO A 1 101 ? 5.577 -7.342 -5.769 1.00 93.94 101 PRO A CA 1
ATOM 805 C C . PRO A 1 101 ? 5.614 -7.944 -7.175 1.00 93.94 101 PRO A C 1
ATOM 807 O O . PRO A 1 101 ? 4.570 -8.085 -7.807 1.00 93.94 101 PRO A O 1
ATOM 810 N N . ARG A 1 102 ? 6.792 -8.370 -7.653 1.00 93.62 102 ARG A N 1
ATOM 811 C CA . ARG A 1 102 ? 6.949 -9.066 -8.939 1.00 93.62 102 ARG A CA 1
ATOM 812 C C . ARG A 1 102 ? 6.041 -10.286 -9.089 1.00 93.62 102 ARG A C 1
ATOM 814 O O . ARG A 1 102 ? 5.741 -10.660 -10.217 1.00 93.62 102 ARG A O 1
ATOM 821 N N . HIS A 1 103 ? 5.644 -10.920 -7.982 1.00 90.38 103 HIS A N 1
ATOM 822 C CA . HIS A 1 103 ? 4.789 -12.107 -7.988 1.00 90.38 103 HIS A CA 1
ATOM 823 C C . HIS A 1 103 ? 3.372 -11.802 -8.474 1.00 90.38 103 HIS A C 1
ATOM 825 O O . HIS A 1 103 ? 2.686 -12.701 -8.949 1.00 90.38 103 HIS A O 1
ATOM 831 N N . ALA A 1 104 ? 2.958 -10.535 -8.422 1.00 93.06 104 ALA A N 1
ATOM 832 C CA . ALA A 1 104 ? 1.673 -10.096 -8.936 1.00 93.06 104 ALA A CA 1
ATOM 833 C C . ALA A 1 104 ? 1.701 -9.623 -10.392 1.00 93.06 104 ALA A C 1
ATOM 835 O O . ALA A 1 104 ? 0.677 -9.161 -10.897 1.00 93.06 104 ALA A O 1
ATOM 836 N N . ALA A 1 105 ? 2.835 -9.731 -11.081 1.00 94.31 105 ALA A N 1
ATOM 837 C CA . ALA A 1 105 ? 2.966 -9.316 -12.468 1.00 94.31 105 ALA A CA 1
ATOM 838 C C . ALA A 1 105 ? 2.938 -10.505 -13.445 1.00 94.31 105 ALA A C 1
ATOM 840 O O . ALA A 1 105 ? 3.468 -11.569 -13.118 1.00 94.31 105 ALA A O 1
ATOM 841 N N . PRO A 1 106 ? 2.390 -10.316 -14.662 1.00 92.38 106 PRO A N 1
ATOM 842 C CA . PRO A 1 106 ? 2.503 -11.274 -15.754 1.00 92.38 106 PRO A CA 1
ATOM 843 C C . PRO A 1 106 ? 3.959 -11.662 -16.029 1.00 92.38 106 PRO A C 1
ATOM 845 O O . PRO A 1 106 ? 4.877 -10.835 -15.950 1.00 92.38 106 PRO A O 1
ATOM 848 N N . ALA A 1 107 ? 4.173 -12.931 -16.374 1.00 91.56 107 ALA A N 1
ATOM 849 C CA . ALA A 1 107 ? 5.502 -13.477 -16.633 1.00 91.56 107 ALA A CA 1
ATOM 850 C C . ALA A 1 107 ? 6.115 -12.951 -17.943 1.00 91.56 107 ALA A C 1
ATOM 852 O O . ALA A 1 107 ? 7.320 -13.089 -18.149 1.00 91.56 107 ALA A O 1
ATOM 853 N N . GLU A 1 108 ? 5.307 -12.339 -18.801 1.00 93.94 108 GLU A N 1
ATOM 854 C CA . GLU A 1 108 ? 5.674 -11.791 -20.105 1.00 93.94 108 GLU A CA 1
ATOM 855 C C . GLU A 1 108 ? 6.272 -10.383 -19.990 1.00 93.94 108 GLU A C 1
ATOM 857 O O . GLU A 1 108 ? 7.018 -9.960 -20.871 1.00 93.94 108 GLU A O 1
ATOM 862 N N . LEU A 1 109 ? 5.996 -9.663 -18.895 1.00 95.75 109 LEU A N 1
ATOM 863 C CA . LEU A 1 109 ? 6.564 -8.335 -18.669 1.00 95.75 109 LEU A CA 1
ATOM 864 C C . LEU A 1 109 ? 8.079 -8.401 -18.474 1.00 95.75 109 LEU A C 1
ATOM 866 O O . LEU A 1 109 ? 8.621 -9.362 -17.900 1.00 95.75 109 LEU A O 1
ATOM 870 N N . ALA A 1 110 ? 8.763 -7.333 -18.887 1.00 95.44 110 ALA A N 1
ATOM 871 C CA . ALA A 1 110 ? 10.190 -7.186 -18.648 1.00 95.44 110 ALA A CA 1
ATOM 872 C C . ALA A 1 110 ? 10.483 -7.296 -17.137 1.00 95.44 110 ALA A C 1
ATOM 874 O O . ALA A 1 110 ? 9.739 -6.736 -16.328 1.00 95.44 110 ALA A O 1
ATOM 875 N N . PRO A 1 111 ? 11.552 -8.001 -16.713 1.00 94.50 111 PRO A N 1
ATOM 876 C CA . PRO A 1 111 ? 11.824 -8.236 -15.293 1.00 94.50 111 PRO A CA 1
ATOM 877 C C . PRO A 1 111 ? 11.856 -6.969 -14.426 1.00 94.50 111 PRO A C 1
ATOM 879 O O . PRO A 1 111 ? 11.397 -7.010 -13.288 1.00 94.50 111 PRO A O 1
ATOM 882 N N . ALA A 1 112 ? 12.346 -5.852 -14.972 1.00 93.50 112 ALA A N 1
ATOM 883 C CA . ALA A 1 112 ? 12.404 -4.562 -14.283 1.00 93.50 112 ALA A CA 1
ATOM 884 C C . ALA A 1 112 ? 11.019 -3.939 -14.024 1.00 93.50 112 ALA A C 1
ATOM 886 O O . ALA A 1 112 ? 10.848 -3.217 -13.046 1.00 93.50 112 ALA A O 1
ATOM 887 N N . ASP A 1 113 ? 10.022 -4.253 -14.854 1.00 96.50 113 ASP A N 1
ATOM 888 C CA . ASP A 1 113 ? 8.674 -3.689 -14.745 1.00 96.50 113 ASP A CA 1
ATOM 889 C C . ASP A 1 113 ? 7.777 -4.484 -13.802 1.00 96.50 113 ASP A C 1
ATOM 891 O O . ASP A 1 113 ? 6.802 -3.952 -13.277 1.00 96.50 113 ASP A O 1
ATOM 895 N N . ARG A 1 114 ? 8.101 -5.756 -13.546 1.00 95.81 114 ARG A N 1
ATOM 896 C CA . ARG A 1 114 ? 7.257 -6.645 -12.736 1.00 95.81 114 ARG A CA 1
ATOM 897 C C . ARG A 1 114 ? 6.991 -6.112 -11.325 1.00 95.81 114 ARG A C 1
ATOM 899 O O . ARG A 1 114 ? 5.830 -6.124 -10.921 1.00 95.81 114 ARG A O 1
ATOM 906 N N . PRO A 1 115 ? 7.985 -5.618 -10.559 1.00 95.31 115 PRO A N 1
ATOM 907 C CA . PRO A 1 115 ? 7.706 -5.050 -9.244 1.00 95.31 115 PRO A CA 1
ATOM 908 C C . PRO A 1 115 ? 6.800 -3.814 -9.317 1.00 95.31 115 PRO A C 1
ATOM 910 O O . PRO A 1 115 ? 5.887 -3.677 -8.504 1.00 95.31 115 PRO A O 1
ATOM 913 N N . ILE A 1 116 ? 7.012 -2.942 -10.311 1.00 97.06 116 ILE A N 1
ATOM 914 C CA . ILE A 1 116 ? 6.206 -1.730 -10.518 1.00 97.06 116 ILE A CA 1
ATOM 915 C C . ILE A 1 116 ? 4.763 -2.121 -10.836 1.00 97.06 116 ILE A C 1
ATOM 917 O O . ILE A 1 116 ? 3.836 -1.691 -10.155 1.00 97.06 116 ILE A O 1
ATOM 921 N N . TYR A 1 117 ? 4.578 -3.010 -11.808 1.00 97.06 117 TYR A N 1
ATOM 922 C CA . TYR A 1 117 ? 3.274 -3.508 -12.224 1.00 97.06 117 TYR A CA 1
ATOM 923 C C . TYR A 1 117 ? 2.514 -4.181 -11.072 1.00 97.06 117 TYR A C 1
ATOM 925 O O . TYR A 1 117 ? 1.326 -3.924 -10.863 1.00 97.06 117 TYR A O 1
ATOM 933 N N . GLY A 1 118 ? 3.199 -5.012 -10.281 1.00 95.69 118 GLY A N 1
ATOM 934 C CA . GLY A 1 118 ? 2.620 -5.630 -9.093 1.00 95.69 118 GLY A CA 1
ATOM 935 C C . GLY A 1 118 ? 2.125 -4.595 -8.085 1.00 95.69 118 GLY A C 1
ATOM 936 O O . GLY A 1 118 ? 0.987 -4.684 -7.618 1.00 95.69 118 GLY A O 1
ATOM 937 N N . LEU A 1 119 ? 2.934 -3.568 -7.802 1.00 96.25 119 LEU A N 1
ATOM 938 C CA . LEU A 1 119 ? 2.549 -2.457 -6.928 1.00 96.25 119 LEU A CA 1
ATOM 939 C C . LEU A 1 119 ? 1.353 -1.670 -7.478 1.00 96.25 119 LEU A C 1
ATOM 941 O O . LEU A 1 119 ? 0.462 -1.324 -6.706 1.00 96.25 119 LEU A O 1
ATOM 945 N N . MET A 1 120 ? 1.278 -1.448 -8.793 1.00 96.62 120 MET A N 1
ATOM 946 C CA . MET A 1 120 ? 0.123 -0.809 -9.438 1.00 96.62 120 MET A CA 1
ATOM 947 C C . MET A 1 120 ? -1.157 -1.637 -9.256 1.00 96.62 120 MET A C 1
ATOM 949 O O . MET A 1 120 ? -2.206 -1.094 -8.902 1.00 96.62 120 MET A O 1
ATOM 953 N N . ARG A 1 121 ? -1.089 -2.965 -9.434 1.00 96.12 121 ARG A N 1
ATOM 954 C CA . ARG A 1 121 ? -2.230 -3.861 -9.164 1.00 96.12 121 ARG A CA 1
ATOM 955 C C . ARG A 1 121 ? -2.666 -3.802 -7.702 1.00 96.12 121 ARG A C 1
ATOM 957 O O . ARG A 1 121 ? -3.861 -3.697 -7.428 1.00 96.12 121 ARG A O 1
ATOM 964 N N . ALA A 1 122 ? -1.716 -3.856 -6.773 1.00 95.19 122 ALA A N 1
ATOM 965 C CA . ALA A 1 122 ? -2.001 -3.779 -5.345 1.00 95.19 122 ALA A CA 1
ATOM 966 C C . ALA A 1 122 ? -2.632 -2.441 -4.952 1.00 95.19 122 ALA A C 1
ATOM 968 O O . ALA A 1 122 ? -3.614 -2.419 -4.211 1.00 95.19 122 ALA A O 1
ATOM 969 N N . TRP A 1 123 ? -2.108 -1.337 -5.486 1.00 94.50 123 TRP A N 1
ATOM 970 C CA . TRP A 1 123 ? -2.649 -0.001 -5.269 1.00 94.50 123 TRP A CA 1
ATOM 971 C C . TRP A 1 123 ? -4.116 0.076 -5.703 1.00 94.50 123 TRP A C 1
ATOM 973 O O . TRP A 1 123 ? -4.955 0.470 -4.898 1.00 94.50 123 TRP A O 1
ATOM 983 N N . ARG A 1 124 ? -4.468 -0.422 -6.898 1.00 93.94 124 ARG A N 1
ATOM 984 C CA . ARG A 1 124 ? -5.874 -0.496 -7.344 1.00 93.94 124 ARG A CA 1
ATOM 985 C C . ARG A 1 124 ? -6.754 -1.348 -6.438 1.00 93.94 124 ARG A C 1
ATOM 987 O O . ARG A 1 124 ? -7.879 -0.963 -6.125 1.00 93.94 124 ARG A O 1
ATOM 994 N N . ALA A 1 125 ? -6.254 -2.509 -6.016 1.00 94.25 125 ALA A N 1
ATOM 995 C CA . ALA A 1 125 ? -6.998 -3.399 -5.134 1.00 94.25 125 ALA A CA 1
ATOM 996 C C . ALA A 1 125 ? -7.350 -2.690 -3.814 1.00 94.25 125 ALA A C 1
ATOM 998 O O . ALA A 1 125 ? -8.508 -2.699 -3.393 1.00 94.25 125 ALA A O 1
ATOM 999 N N . LEU A 1 126 ? -6.384 -1.985 -3.220 1.00 93.00 126 LEU A N 1
ATOM 1000 C CA . LEU A 1 126 ? -6.582 -1.181 -2.012 1.00 93.00 126 LEU A CA 1
ATOM 1001 C C . LEU A 1 126 ? -7.451 0.059 -2.252 1.00 93.00 126 LEU A C 1
ATOM 1003 O O . LEU A 1 126 ? -8.217 0.439 -1.365 1.00 93.00 126 LEU A O 1
ATOM 1007 N N . GLN A 1 127 ? -7.368 0.683 -3.430 1.00 92.50 127 GLN A N 1
ATOM 1008 C CA . GLN A 1 127 ? -8.213 1.819 -3.805 1.00 92.50 127 GLN A CA 1
ATOM 1009 C C . GLN A 1 127 ? -9.695 1.462 -3.910 1.00 92.50 127 GLN A C 1
ATOM 1011 O O . GLN A 1 127 ? -10.540 2.309 -3.636 1.00 92.50 127 GLN A O 1
ATOM 1016 N N . SER A 1 128 ? -10.012 0.204 -4.232 1.00 91.50 128 SER A N 1
ATOM 1017 C CA . SER A 1 128 ? -11.398 -0.276 -4.312 1.00 91.50 128 SER A CA 1
ATOM 1018 C C . SER A 1 128 ? -12.134 -0.329 -2.964 1.00 91.50 128 SER A C 1
ATOM 1020 O O . SER A 1 128 ? -13.335 -0.595 -2.936 1.00 91.50 128 SER A O 1
ATOM 1022 N N . LEU A 1 129 ? -11.428 -0.117 -1.848 1.00 93.56 129 LEU A N 1
ATOM 1023 C CA . LEU A 1 129 ? -12.002 -0.115 -0.506 1.00 93.56 129 LEU A CA 1
ATOM 1024 C C . LEU A 1 129 ? -12.598 1.250 -0.151 1.00 93.56 129 LEU A C 1
ATOM 1026 O O . LEU A 1 129 ? -11.977 2.287 -0.401 1.00 93.56 129 LEU A O 1
ATOM 1030 N N . ASP A 1 130 ? -13.755 1.221 0.513 1.00 92.75 130 ASP A N 1
ATOM 1031 C CA . ASP A 1 130 ? -14.335 2.383 1.188 1.00 92.75 130 ASP A CA 1
ATOM 1032 C C . ASP A 1 130 ? -13.563 2.642 2.489 1.00 92.75 130 ASP A C 1
ATOM 1034 O O . ASP A 1 130 ? -13.703 1.919 3.478 1.00 92.75 130 ASP A O 1
ATOM 1038 N N . ALA A 1 131 ? -12.662 3.620 2.448 1.00 93.75 131 ALA A N 1
ATOM 1039 C CA . ALA A 1 131 ? -11.754 3.951 3.535 1.00 93.75 131 ALA A CA 1
ATOM 1040 C C . ALA A 1 131 ? -11.642 5.468 3.689 1.00 93.75 131 ALA A C 1
ATOM 1042 O O . ALA A 1 131 ? -11.692 6.218 2.711 1.00 93.75 131 ALA A O 1
ATOM 1043 N N . VAL A 1 132 ? -11.414 5.928 4.920 1.00 95.06 132 VAL A N 1
ATOM 1044 C CA . VAL A 1 132 ? -10.957 7.301 5.144 1.00 95.06 132 VAL A CA 1
ATOM 1045 C C . VAL A 1 132 ? -9.519 7.387 4.652 1.00 95.06 132 VAL A C 1
ATOM 1047 O O . VAL A 1 132 ? -8.638 6.684 5.147 1.00 95.06 132 VAL A O 1
ATOM 1050 N N . GLU A 1 133 ? -9.290 8.238 3.659 1.00 95.00 133 GLU A N 1
ATOM 1051 C CA . GLU A 1 133 ? -7.976 8.430 3.057 1.00 95.00 133 GLU A CA 1
ATOM 1052 C C . GLU A 1 133 ? -7.256 9.645 3.648 1.00 95.00 133 GLU A C 1
ATOM 1054 O O . GLU A 1 133 ? -7.866 10.681 3.920 1.00 95.00 133 GLU A O 1
ATOM 1059 N N . ILE A 1 134 ? -5.945 9.498 3.825 1.00 94.88 134 ILE A N 1
ATOM 1060 C CA . ILE A 1 134 ? -5.002 10.568 4.138 1.00 94.88 134 ILE A CA 1
ATOM 1061 C C . ILE A 1 134 ? -3.882 10.538 3.097 1.00 94.88 134 ILE A C 1
ATOM 1063 O O . ILE A 1 134 ? -3.324 9.468 2.843 1.00 94.88 134 ILE A O 1
ATOM 1067 N N . ALA A 1 135 ? -3.488 11.687 2.546 1.00 93.25 135 ALA A N 1
ATOM 1068 C CA . ALA A 1 135 ? -2.263 11.764 1.760 1.00 93.25 135 ALA A CA 1
ATOM 1069 C C . ALA A 1 135 ? -1.032 11.681 2.676 1.00 93.25 135 ALA A C 1
ATOM 1071 O O . ALA A 1 135 ? -0.963 12.323 3.721 1.00 93.25 135 ALA A O 1
ATOM 1072 N N . PHE A 1 136 ? -0.033 10.896 2.278 1.00 90.38 136 PHE A N 1
ATOM 1073 C CA . PHE A 1 136 ? 1.223 10.762 3.012 1.00 90.38 136 PHE A CA 1
ATOM 1074 C C . PHE A 1 136 ? 1.896 12.120 3.222 1.00 90.38 136 PHE A C 1
ATOM 1076 O O . PHE A 1 136 ? 2.415 12.364 4.303 1.00 90.38 136 PHE A O 1
ATOM 1083 N N . ASP A 1 137 ? 1.817 13.006 2.229 1.00 88.69 137 ASP A N 1
ATOM 1084 C CA . ASP A 1 137 ? 2.396 14.350 2.288 1.00 88.69 137 ASP A CA 1
ATOM 1085 C C . ASP A 1 137 ? 1.714 15.221 3.357 1.00 88.69 137 ASP A C 1
ATOM 1087 O O . ASP A 1 137 ? 2.396 15.900 4.118 1.00 88.69 137 ASP A O 1
ATOM 1091 N N . ASP A 1 138 ? 0.398 15.089 3.545 1.00 90.38 138 ASP A N 1
ATOM 1092 C CA . ASP A 1 138 ? -0.312 15.786 4.624 1.00 90.38 138 ASP A CA 1
ATOM 1093 C C . ASP A 1 138 ? 0.176 15.323 6.009 1.00 90.38 138 ASP A C 1
ATOM 1095 O O . ASP A 1 138 ? 0.297 16.127 6.934 1.00 90.38 138 ASP A O 1
ATOM 1099 N N . LEU A 1 139 ? 0.525 14.034 6.155 1.00 86.81 139 LEU A N 1
ATOM 1100 C CA . LEU A 1 139 ? 1.121 13.501 7.388 1.00 86.81 139 LEU A CA 1
ATOM 1101 C C . LEU A 1 139 ? 2.533 14.021 7.645 1.00 86.81 139 LEU A C 1
ATOM 1103 O O . LEU A 1 139 ? 3.003 13.864 8.780 1.00 86.81 139 LEU A O 1
ATOM 1107 N N . LEU A 1 140 ? 3.191 14.612 6.643 1.00 81.31 140 LEU A N 1
ATOM 1108 C CA . LEU A 1 140 ? 4.497 15.262 6.770 1.00 81.31 140 LEU A CA 1
ATOM 1109 C C . LEU A 1 140 ? 4.377 16.716 7.229 1.00 81.31 140 LEU A C 1
ATOM 1111 O O . LEU A 1 140 ? 5.229 17.185 7.981 1.00 81.31 140 LEU A O 1
ATOM 1115 N N . ASP A 1 141 ? 3.292 17.397 6.853 1.00 83.00 141 ASP A N 1
ATOM 1116 C CA . ASP A 1 141 ? 3.135 18.831 7.104 1.00 83.00 141 ASP A CA 1
ATOM 1117 C C . ASP A 1 141 ? 2.225 19.146 8.310 1.00 83.00 141 ASP A C 1
ATOM 1119 O O . ASP A 1 141 ? 2.606 19.958 9.149 1.00 83.00 141 ASP A O 1
ATOM 1123 N N . ASP A 1 142 ? 1.120 18.412 8.530 1.00 84.31 142 ASP A N 1
ATOM 1124 C CA . ASP A 1 142 ? 0.173 18.634 9.649 1.00 84.31 142 ASP A CA 1
ATOM 1125 C C . ASP A 1 142 ? -0.121 17.379 10.518 1.00 84.31 142 ASP A C 1
ATOM 1127 O O . ASP A 1 142 ? -0.778 16.427 10.093 1.00 84.31 142 ASP A O 1
ATOM 1131 N N . ASP A 1 143 ? 0.310 17.400 11.787 1.00 76.94 143 ASP A N 1
ATOM 1132 C CA . ASP A 1 143 ? 0.125 16.326 12.784 1.00 76.94 143 ASP A CA 1
ATOM 1133 C C . ASP A 1 143 ? -1.355 16.041 13.089 1.00 76.94 143 ASP A C 1
ATOM 1135 O O . ASP A 1 143 ? -1.739 14.930 13.469 1.00 76.94 143 ASP A O 1
ATOM 1139 N N . SER A 1 144 ? -2.218 17.042 12.912 1.00 86.56 144 SER A N 1
ATOM 1140 C CA . SER A 1 144 ? -3.638 16.918 13.227 1.00 86.56 144 SER A CA 1
ATOM 1141 C C . SER A 1 144 ? -4.432 16.195 12.134 1.00 86.56 144 SER A C 1
ATOM 1143 O O . SER A 1 144 ? -5.577 15.801 12.371 1.00 86.56 144 SER A O 1
ATOM 1145 N N . VAL A 1 145 ? -3.835 15.925 10.9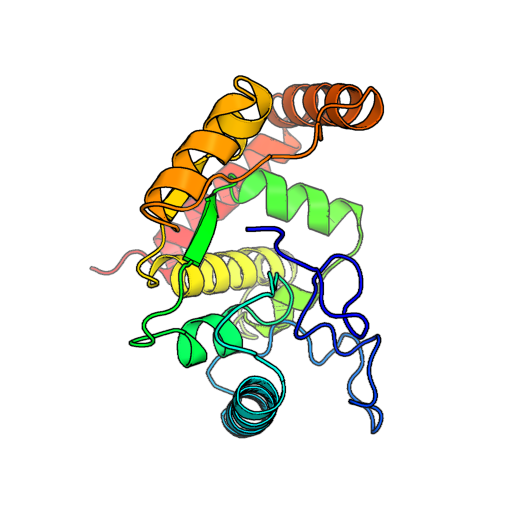64 1.00 90.56 145 VAL A N 1
ATOM 1146 C CA . VAL A 1 145 ? -4.471 15.165 9.871 1.00 90.56 145 VAL A CA 1
ATOM 1147 C C . VAL A 1 145 ? -4.844 13.757 10.327 1.00 90.56 145 VAL A C 1
ATOM 1149 O O . VAL A 1 145 ? -5.980 13.321 10.117 1.00 90.56 145 VAL A O 1
ATOM 1152 N N . LEU A 1 146 ? -3.925 13.066 11.011 1.00 89.06 146 LEU A N 1
ATOM 1153 C CA . LEU A 1 146 ? -4.182 11.726 11.537 1.00 89.06 146 LEU A CA 1
ATOM 1154 C C . LEU A 1 146 ? -5.296 11.751 12.586 1.00 89.06 146 LEU A C 1
ATOM 1156 O O . LEU A 1 146 ? -6.203 10.919 12.548 1.00 89.06 146 LEU A O 1
ATOM 1160 N N . GLN A 1 147 ? -5.279 12.739 13.483 1.00 88.06 147 GLN A N 1
ATOM 1161 C CA . GLN A 1 147 ? -6.323 12.898 14.494 1.00 88.06 147 GLN A CA 1
ATOM 1162 C C . GLN A 1 147 ? -7.698 13.119 13.855 1.00 88.06 147 GLN A C 1
ATOM 1164 O O . GLN A 1 147 ? -8.651 12.421 14.206 1.00 88.06 147 GLN A O 1
ATOM 1169 N N . ARG A 1 148 ? -7.807 14.028 12.879 1.00 90.00 148 ARG A N 1
ATOM 1170 C CA . ARG A 1 148 ? -9.063 14.293 12.160 1.00 90.00 148 ARG A CA 1
ATOM 1171 C C . ARG A 1 148 ? -9.579 13.051 11.436 1.00 90.00 148 ARG A C 1
ATOM 1173 O O . ARG A 1 148 ? -10.776 12.771 11.470 1.00 90.00 148 ARG A O 1
ATOM 1180 N N . ALA A 1 149 ? -8.699 12.285 10.797 1.00 92.19 149 ALA A N 1
ATOM 1181 C CA . ALA A 1 149 ? -9.084 11.052 10.117 1.00 92.19 149 ALA A CA 1
ATOM 1182 C C . ALA A 1 149 ? -9.587 9.980 11.096 1.00 92.19 149 ALA A C 1
ATOM 1184 O O . ALA A 1 149 ? -10.627 9.364 10.858 1.00 92.19 149 ALA A O 1
ATOM 1185 N N . LEU A 1 150 ? -8.911 9.802 12.235 1.00 89.25 150 LEU A N 1
ATOM 1186 C CA . LEU A 1 150 ? -9.348 8.872 13.277 1.00 89.25 150 LEU A CA 1
ATOM 1187 C C . LEU A 1 150 ? -10.677 9.304 13.914 1.00 89.25 150 LEU A C 1
ATOM 1189 O O . LEU A 1 150 ? -11.532 8.457 14.162 1.00 89.25 150 LEU A O 1
ATOM 1193 N N . GLN A 1 151 ? -10.904 10.606 14.104 1.00 88.69 151 GLN A N 1
ATOM 1194 C CA . GLN A 1 151 ? -12.189 11.140 14.574 1.00 88.69 151 GLN A CA 1
ATOM 1195 C C . GLN A 1 151 ? -13.337 10.874 13.589 1.00 88.69 151 GLN A C 1
ATOM 1197 O O . GLN A 1 151 ? -14.460 10.606 14.017 1.00 88.69 151 GLN A O 1
ATOM 1202 N N . ARG A 1 152 ? -13.066 10.906 12.275 1.00 90.44 152 ARG A N 1
ATOM 1203 C CA . ARG A 1 152 ? -14.046 10.520 11.243 1.00 90.44 152 ARG A CA 1
ATOM 1204 C C . ARG A 1 152 ? -14.370 9.026 11.292 1.00 90.44 152 ARG A C 1
ATOM 1206 O O . ARG A 1 152 ? -15.524 8.661 11.095 1.00 90.44 152 ARG A O 1
ATOM 1213 N N . LEU A 1 153 ? -13.371 8.182 11.556 1.00 89.75 153 LEU A N 1
ATOM 1214 C CA . LEU A 1 153 ? -13.527 6.724 11.612 1.00 89.75 153 LEU A CA 1
ATOM 1215 C C . LEU A 1 153 ? -14.246 6.237 12.870 1.00 89.75 153 LEU A C 1
ATOM 1217 O O . LEU A 1 153 ? -15.069 5.327 12.802 1.00 89.75 153 LEU A O 1
ATOM 1221 N N . TYR A 1 154 ? -13.955 6.846 14.015 1.00 86.69 154 TYR A N 1
ATOM 1222 C CA . TYR A 1 154 ? -14.495 6.441 15.308 1.00 86.69 154 TYR A CA 1
ATOM 1223 C C . TYR A 1 154 ? -15.341 7.563 15.899 1.00 86.69 154 TYR A C 1
ATOM 1225 O O . TYR A 1 154 ? -14.964 8.225 16.871 1.00 86.69 154 TYR A O 1
ATOM 1233 N N . LEU A 1 155 ? -16.518 7.766 15.303 1.00 76.25 155 LEU A N 1
ATOM 1234 C CA . LEU A 1 155 ? -17.479 8.760 15.768 1.00 76.25 155 LEU A CA 1
ATOM 1235 C C . LEU A 1 155 ? -17.743 8.565 17.269 1.00 76.25 155 LEU A C 1
ATOM 1237 O O . LEU A 1 155 ? -18.126 7.480 17.706 1.00 76.25 155 LEU A O 1
ATOM 1241 N N . ARG A 1 156 ? -17.581 9.643 18.048 1.00 74.75 156 ARG A N 1
ATOM 1242 C CA . ARG A 1 156 ? -17.821 9.699 19.507 1.00 74.75 156 ARG A CA 1
ATOM 1243 C C . ARG A 1 156 ? -16.770 9.009 20.384 1.00 74.75 156 ARG A C 1
ATOM 1245 O O . ARG A 1 156 ? -17.000 8.854 21.581 1.00 74.75 156 ARG A O 1
ATOM 1252 N N . CYS A 1 157 ? -15.621 8.625 19.835 1.00 75.81 157 CYS A N 1
ATOM 1253 C CA . CYS A 1 157 ? -14.477 8.206 20.638 1.00 75.81 157 CYS A CA 1
ATOM 1254 C C . CYS A 1 157 ? -13.477 9.352 20.772 1.00 75.81 157 CYS A C 1
ATOM 1256 O O . CYS A 1 157 ? -13.012 9.893 19.774 1.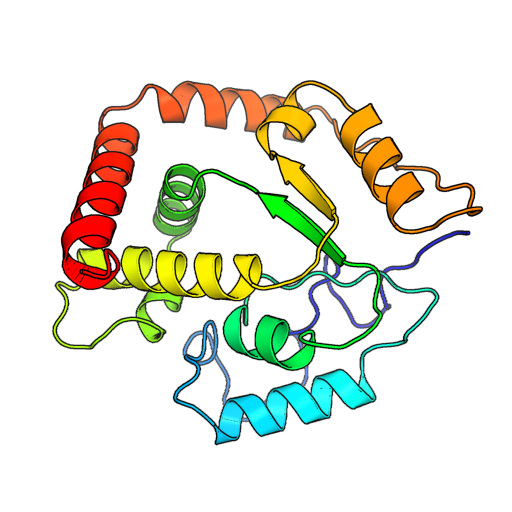00 75.81 157 CYS A O 1
ATOM 1258 N N . ASP A 1 158 ? -13.094 9.668 22.008 1.00 74.50 158 ASP A N 1
ATOM 1259 C CA . ASP A 1 158 ? -11.892 10.461 22.232 1.00 74.50 158 ASP A CA 1
ATOM 1260 C C . ASP A 1 158 ? -10.671 9.580 21.928 1.00 74.50 158 ASP A C 1
ATOM 1262 O O . ASP A 1 158 ? -10.499 8.497 22.520 1.00 74.50 158 ASP A O 1
ATOM 1266 N N . ILE A 1 159 ? -9.900 9.995 20.923 1.00 75.38 159 ILE A N 1
ATOM 1267 C CA . ILE A 1 159 ? -8.718 9.299 20.421 1.00 75.38 159 ILE A CA 1
ATOM 1268 C C . ILE A 1 159 ? -7.525 10.218 20.616 1.00 75.38 159 ILE A C 1
ATOM 1270 O O . ILE A 1 159 ? -7.416 11.268 19.983 1.00 75.38 159 ILE A O 1
ATOM 1274 N N . THR A 1 160 ? -6.599 9.770 21.456 1.00 72.94 160 THR A N 1
ATOM 1275 C CA . THR A 1 160 ? -5.288 10.390 21.599 1.00 72.94 160 THR A CA 1
ATOM 1276 C C . THR A 1 160 ? -4.350 9.794 20.560 1.00 72.94 160 THR A C 1
ATOM 1278 O O . THR A 1 160 ? -4.086 8.590 20.575 1.00 72.94 160 THR A O 1
ATOM 1281 N N . VAL A 1 161 ? -3.853 10.637 19.661 1.00 74.62 161 VAL A N 1
ATOM 1282 C CA . VAL A 1 161 ? -2.812 10.254 18.706 1.00 74.62 161 VAL A CA 1
ATOM 1283 C C . VAL A 1 161 ? -1.458 10.419 19.396 1.00 74.62 161 VAL A C 1
ATOM 1285 O O . VAL A 1 161 ? -1.210 11.489 19.953 1.00 74.62 161 VAL A O 1
ATOM 1288 N N . PRO A 1 162 ? -0.602 9.383 19.431 1.00 72.50 162 PRO A N 1
ATOM 1289 C CA . PRO A 1 162 ? 0.750 9.542 19.945 1.00 72.50 162 PRO A CA 1
ATOM 1290 C C . PRO A 1 162 ? 1.534 10.497 19.043 1.00 72.50 162 PRO A C 1
ATOM 1292 O O . PRO A 1 162 ? 1.360 10.476 17.824 1.00 72.50 162 PRO A O 1
ATOM 1295 N N . ASP A 1 163 ? 2.419 11.294 19.639 1.00 76.38 163 ASP A N 1
ATOM 1296 C CA . ASP A 1 163 ? 3.399 12.045 18.861 1.00 76.38 163 ASP A CA 1
ATOM 1297 C C . ASP A 1 163 ? 4.293 11.049 18.109 1.00 76.38 163 ASP A C 1
ATOM 1299 O O . ASP A 1 163 ? 4.956 10.202 18.713 1.00 76.38 163 ASP A O 1
ATOM 1303 N N . TYR A 1 164 ? 4.232 11.109 16.782 1.00 77.69 164 TYR A N 1
ATOM 1304 C CA . TYR A 1 164 ? 4.975 10.243 15.873 1.00 77.69 164 TYR A CA 1
ATOM 1305 C C . TYR A 1 164 ? 6.061 11.009 15.106 1.00 77.69 164 TYR A C 1
ATOM 1307 O O . TYR A 1 164 ? 6.832 10.394 14.367 1.00 77.69 164 TYR A O 1
ATOM 1315 N N . ARG A 1 165 ? 6.138 12.339 15.262 1.00 78.00 165 ARG A N 1
ATOM 1316 C CA . ARG A 1 165 ? 7.089 13.201 14.552 1.00 78.00 165 ARG A CA 1
ATOM 1317 C C . ARG A 1 165 ? 8.334 13.433 15.394 1.00 78.00 165 ARG A C 1
ATOM 1319 O O . ARG A 1 165 ? 8.669 14.556 15.782 1.00 78.00 165 ARG A O 1
ATOM 1326 N N . ASP A 1 166 ? 9.069 12.363 15.647 1.00 80.94 166 ASP A N 1
ATOM 1327 C CA . ASP A 1 166 ? 10.381 12.469 16.272 1.00 80.94 166 ASP A CA 1
ATOM 1328 C C . ASP A 1 166 ? 11.447 13.018 15.293 1.00 80.94 166 ASP A C 1
ATOM 1330 O O . ASP A 1 166 ? 11.185 13.384 14.140 1.00 80.94 166 ASP A O 1
ATOM 1334 N N . SER A 1 167 ? 12.685 13.148 15.771 1.00 82.50 167 SER A N 1
ATOM 1335 C CA . SER A 1 167 ? 13.804 13.597 14.936 1.00 82.50 167 SER A CA 1
ATOM 1336 C C . SER A 1 167 ? 14.105 12.638 13.781 1.00 82.50 167 SER A C 1
ATOM 1338 O O . SER A 1 167 ? 14.524 13.101 12.719 1.00 82.50 167 SER A O 1
ATOM 1340 N N . ALA A 1 168 ? 13.873 11.334 13.956 1.00 83.75 168 ALA A N 1
ATOM 1341 C CA . ALA A 1 168 ? 14.075 10.339 12.910 1.00 83.75 168 ALA A CA 1
ATOM 1342 C C . ALA A 1 168 ? 13.022 10.487 11.804 1.00 83.75 168 ALA A C 1
ATOM 1344 O O . ALA A 1 168 ? 13.368 10.462 10.622 1.00 83.75 168 ALA A O 1
ATOM 1345 N N . PHE A 1 169 ? 11.765 10.741 12.173 1.00 82.19 169 PHE A N 1
ATOM 1346 C CA . PHE A 1 169 ? 10.696 11.061 11.237 1.00 82.19 169 PHE A CA 1
ATOM 1347 C C . PHE A 1 169 ? 11.045 12.315 10.433 1.00 82.19 169 PHE A C 1
ATOM 1349 O O . PHE A 1 169 ? 11.005 12.281 9.207 1.00 82.19 169 PHE A O 1
ATOM 1356 N N . ARG A 1 170 ? 11.491 13.396 11.090 1.00 82.38 170 ARG A N 1
ATOM 1357 C CA . ARG A 1 170 ? 11.918 14.628 10.398 1.00 82.38 170 ARG A CA 1
ATOM 1358 C C . ARG A 1 170 ? 13.075 14.406 9.423 1.00 82.38 170 ARG A C 1
ATOM 1360 O O . ARG A 1 170 ? 13.019 14.910 8.306 1.00 82.38 170 ARG A O 1
ATOM 1367 N N . ALA A 1 171 ? 14.090 13.638 9.811 1.00 84.62 171 ALA A N 1
ATOM 1368 C CA . ALA A 1 171 ? 15.199 13.301 8.918 1.00 84.62 171 ALA A CA 1
ATOM 1369 C C . ALA A 1 171 ? 14.725 12.489 7.698 1.00 84.62 171 ALA A C 1
ATOM 1371 O O . ALA A 1 171 ? 15.151 12.749 6.574 1.00 84.62 171 ALA A O 1
ATOM 1372 N N . TYR A 1 172 ? 13.796 11.552 7.907 1.00 84.06 172 TYR A N 1
ATOM 1373 C 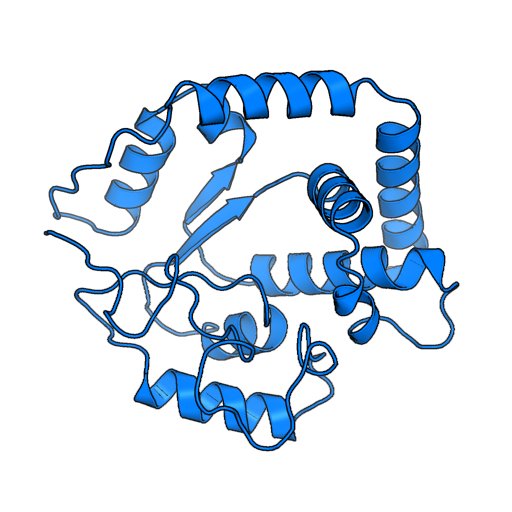CA . TYR A 1 172 ? 13.180 10.789 6.825 1.00 84.06 172 TYR A CA 1
ATOM 1374 C C . TYR A 1 172 ? 12.399 11.682 5.849 1.00 84.06 172 TYR A C 1
ATOM 1376 O O . TYR A 1 172 ? 12.471 11.469 4.640 1.00 84.06 172 TYR A O 1
ATOM 1384 N N . MET A 1 173 ? 11.686 12.699 6.346 1.00 82.19 173 MET A N 1
ATOM 1385 C CA . MET A 1 173 ? 10.963 13.650 5.489 1.00 82.19 173 MET A CA 1
ATOM 1386 C C . MET A 1 173 ? 11.894 14.391 4.532 1.00 82.19 173 MET A C 1
ATOM 1388 O O . MET A 1 173 ? 11.597 14.497 3.343 1.00 82.19 173 MET A O 1
ATOM 1392 N N . GLU A 1 174 ? 13.031 14.866 5.038 1.00 84.06 174 GLU A N 1
ATOM 1393 C CA . GLU A 1 174 ? 14.019 15.568 4.220 1.00 84.06 174 GLU A CA 1
ATOM 1394 C C . GLU A 1 174 ? 14.601 14.648 3.139 1.00 84.06 174 GLU A C 1
ATOM 1396 O O . GLU A 1 174 ? 14.715 15.031 1.975 1.00 84.06 174 GLU A O 1
ATOM 1401 N N . GLU A 1 175 ? 14.875 13.388 3.487 1.00 86.75 175 GLU A N 1
ATOM 1402 C CA . GLU A 1 175 ? 15.330 12.388 2.520 1.00 86.75 175 GLU A CA 1
ATOM 1403 C C . GLU A 1 175 ? 14.294 12.139 1.411 1.00 86.75 175 GLU A C 1
ATOM 1405 O O . GLU A 1 175 ? 14.654 11.985 0.242 1.00 86.75 175 GLU A O 1
ATOM 1410 N N . VAL A 1 176 ? 13.001 12.093 1.753 1.00 86.50 176 VAL A N 1
ATOM 1411 C CA . VAL A 1 176 ? 11.924 11.931 0.764 1.00 86.50 176 VAL A CA 1
ATOM 1412 C C . VAL A 1 176 ? 11.858 13.135 -0.174 1.00 86.50 176 VAL A C 1
ATOM 1414 O O . VAL A 1 176 ? 11.730 12.935 -1.382 1.00 86.50 176 VAL A O 1
ATOM 1417 N N . ARG A 1 177 ? 11.997 14.361 0.342 1.00 85.88 177 ARG A N 1
ATOM 1418 C CA . ARG A 1 177 ? 12.001 15.583 -0.480 1.00 85.88 177 ARG A CA 1
ATOM 1419 C C . ARG A 1 177 ? 13.171 15.593 -1.464 1.00 85.88 177 ARG A C 1
ATOM 1421 O O . ARG A 1 177 ? 12.938 15.641 -2.667 1.00 85.88 177 ARG A O 1
ATOM 1428 N N . LEU A 1 178 ? 14.400 15.408 -0.977 1.00 87.25 178 LEU A N 1
ATOM 1429 C CA . LEU A 1 178 ? 15.608 15.371 -1.820 1.00 87.25 178 LEU A CA 1
ATOM 1430 C C . LEU A 1 178 ? 15.541 14.294 -2.909 1.00 87.25 178 LEU A C 1
ATOM 1432 O O . LEU A 1 178 ? 16.037 14.464 -4.021 1.00 87.25 178 LEU A O 1
ATOM 1436 N N . ARG A 1 179 ? 14.918 13.160 -2.594 1.00 89.06 179 ARG A N 1
ATOM 1437 C CA . ARG A 1 179 ? 14.744 12.053 -3.531 1.00 89.06 179 ARG A CA 1
ATOM 1438 C C . ARG A 1 179 ? 13.812 12.399 -4.686 1.00 89.06 179 ARG A C 1
ATOM 1440 O O . ARG A 1 179 ? 14.110 12.001 -5.811 1.00 89.06 179 ARG A O 1
ATOM 1447 N N . ARG A 1 180 ? 12.705 13.102 -4.432 1.00 91.75 180 ARG A N 1
ATOM 1448 C CA . ARG A 1 180 ? 11.734 13.485 -5.474 1.00 91.75 180 ARG A CA 1
ATOM 1449 C C . ARG A 1 180 ? 12.352 14.406 -6.531 1.00 91.75 180 ARG A C 1
ATOM 1451 O O . ARG A 1 180 ? 11.965 14.347 -7.694 1.00 91.75 180 ARG A O 1
ATOM 1458 N N . ASP A 1 181 ? 13.393 15.146 -6.160 1.00 90.50 181 ASP A N 1
ATOM 1459 C CA . ASP A 1 181 ? 14.147 16.005 -7.078 1.00 90.50 181 ASP A CA 1
ATOM 1460 C C . ASP A 1 181 ? 15.164 15.246 -7.952 1.00 90.50 181 ASP A C 1
ATOM 1462 O O . ASP A 1 181 ? 15.764 15.833 -8.860 1.00 90.50 181 ASP A O 1
ATOM 1466 N N . SER A 1 182 ? 15.351 13.940 -7.741 1.00 93.69 182 SER A N 1
ATOM 1467 C CA . SER A 1 182 ? 16.323 13.134 -8.488 1.00 93.69 182 SER A CA 1
ATOM 1468 C C . SER A 1 182 ? 15.809 12.649 -9.852 1.00 93.69 182 SER A C 1
ATOM 1470 O O . SER A 1 182 ? 14.624 12.362 -10.038 1.00 93.69 182 SER A O 1
ATOM 1472 N N . ASP A 1 183 ? 16.728 12.471 -10.809 1.00 94.94 183 ASP A N 1
ATOM 1473 C CA . ASP A 1 183 ? 16.414 11.914 -12.136 1.00 94.94 183 ASP A CA 1
ATOM 1474 C C . ASP A 1 183 ? 15.871 10.490 -12.057 1.00 94.94 183 ASP A C 1
ATOM 1476 O O . ASP A 1 183 ? 14.974 10.114 -12.808 1.00 94.94 183 ASP A O 1
ATOM 1480 N N . GLN A 1 184 ? 16.378 9.697 -11.114 1.00 93.25 184 GLN A N 1
ATOM 1481 C CA . GLN A 1 184 ? 15.912 8.332 -10.920 1.00 93.25 184 GLN A CA 1
ATOM 1482 C C . GLN A 1 184 ? 14.444 8.307 -10.450 1.00 93.25 184 GLN A C 1
ATOM 1484 O O . GLN A 1 184 ? 13.711 7.395 -10.826 1.00 93.25 184 GLN A O 1
ATOM 1489 N N . TRP A 1 185 ? 13.978 9.303 -9.684 1.00 95.19 185 TRP A N 1
ATOM 1490 C CA . TRP A 1 185 ? 12.593 9.341 -9.213 1.00 95.19 185 TRP A CA 1
ATOM 1491 C C . TRP A 1 185 ? 11.679 9.697 -10.377 1.00 95.19 185 TRP A C 1
ATOM 1493 O O . TRP A 1 185 ? 10.702 8.994 -10.623 1.00 95.19 185 TRP A O 1
ATOM 1503 N N . ARG A 1 186 ? 12.073 10.706 -11.166 1.00 96.06 186 ARG A N 1
ATOM 1504 C CA . ARG A 1 186 ? 11.381 11.081 -12.405 1.00 96.06 186 ARG A CA 1
ATOM 1505 C C . ARG A 1 186 ? 11.305 9.921 -13.396 1.00 96.06 186 ARG A C 1
ATOM 1507 O O . ARG A 1 186 ? 10.270 9.728 -14.021 1.00 96.06 186 ARG A O 1
ATOM 1514 N N . ALA A 1 187 ? 12.368 9.127 -13.520 1.00 96.44 187 ALA A N 1
ATOM 1515 C CA . ALA A 1 187 ? 12.381 7.950 -14.386 1.00 96.44 187 ALA A CA 1
ATOM 1516 C C . ALA A 1 187 ? 11.400 6.863 -13.913 1.00 96.44 187 ALA A C 1
ATOM 1518 O O . ALA A 1 187 ? 10.706 6.269 -14.736 1.00 96.44 187 ALA A O 1
ATOM 1519 N N . ILE A 1 188 ? 11.311 6.622 -12.599 1.00 96.75 188 ILE A N 1
ATOM 1520 C CA . ILE A 1 188 ? 10.329 5.692 -12.023 1.00 96.75 188 ILE A CA 1
ATOM 1521 C C . ILE A 1 188 ? 8.905 6.195 -12.274 1.00 96.75 188 ILE A C 1
ATOM 1523 O O . ILE A 1 188 ? 8.063 5.423 -12.726 1.00 96.75 188 ILE A O 1
ATOM 1527 N N . ASP A 1 189 ? 8.642 7.474 -12.005 1.00 97.31 189 ASP A N 1
ATOM 1528 C CA . ASP A 1 189 ? 7.324 8.088 -12.188 1.00 97.31 189 ASP A CA 1
ATOM 1529 C C . ASP A 1 189 ? 6.872 8.037 -13.657 1.00 97.31 189 ASP A C 1
ATOM 1531 O O . ASP A 1 189 ? 5.784 7.553 -13.972 1.00 97.31 189 ASP A O 1
ATOM 1535 N N . ALA A 1 190 ? 7.769 8.389 -14.584 1.00 97.56 190 ALA A N 1
ATOM 1536 C CA . ALA A 1 190 ? 7.534 8.246 -16.016 1.00 97.56 190 ALA A CA 1
ATOM 1537 C C . ALA A 1 190 ? 7.270 6.786 -16.422 1.00 97.56 190 ALA A C 1
ATOM 1539 O O . ALA A 1 190 ? 6.398 6.528 -17.256 1.00 97.56 190 ALA A O 1
ATOM 1540 N N . ARG A 1 191 ? 7.981 5.811 -15.831 1.00 97.62 191 ARG A N 1
ATOM 1541 C CA . ARG A 1 191 ? 7.745 4.393 -16.140 1.00 97.62 191 ARG A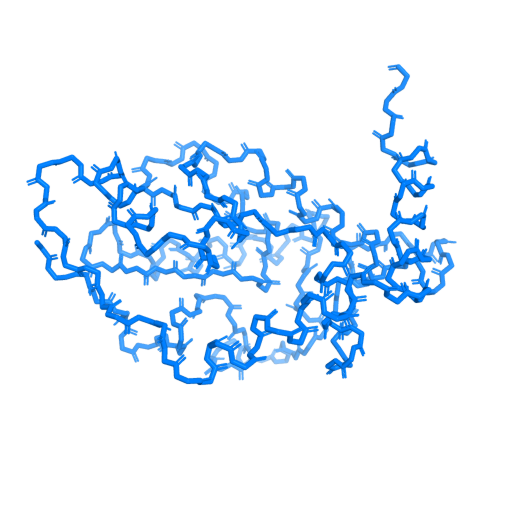 CA 1
ATOM 1542 C C . ARG A 1 191 ? 6.398 3.903 -15.615 1.00 97.62 191 ARG A C 1
ATOM 1544 O O . ARG A 1 191 ? 5.736 3.143 -16.318 1.00 97.62 191 ARG A O 1
ATOM 1551 N N . ILE A 1 192 ? 5.975 4.356 -14.434 1.00 97.56 192 ILE A N 1
ATOM 1552 C CA . ILE A 1 192 ? 4.631 4.088 -13.906 1.00 97.56 192 ILE A CA 1
ATOM 1553 C C . ILE A 1 192 ? 3.579 4.625 -14.879 1.00 97.56 192 ILE A C 1
ATOM 1555 O O . ILE A 1 192 ? 2.677 3.882 -15.254 1.00 97.56 192 ILE A O 1
ATOM 1559 N N . ALA A 1 193 ? 3.721 5.869 -15.345 1.00 97.06 193 ALA A N 1
ATOM 1560 C CA . ALA A 1 193 ? 2.781 6.467 -16.292 1.00 97.06 193 ALA A CA 1
ATOM 1561 C C . ALA A 1 193 ? 2.711 5.704 -17.631 1.00 97.06 193 ALA A C 1
ATOM 1563 O O . ALA A 1 193 ? 1.627 5.530 -18.184 1.00 97.06 193 ALA A O 1
ATOM 1564 N N . ALA A 1 194 ? 3.844 5.208 -18.138 1.00 96.94 194 ALA A N 1
ATOM 1565 C CA . ALA A 1 194 ? 3.874 4.381 -19.344 1.00 96.94 194 ALA A CA 1
ATOM 1566 C C . ALA A 1 194 ? 3.151 3.036 -19.140 1.00 96.94 194 ALA A C 1
ATOM 1568 O O . ALA A 1 194 ? 2.262 2.690 -19.914 1.00 96.94 194 ALA A O 1
ATOM 1569 N N . LEU A 1 195 ? 3.459 2.312 -18.056 1.00 96.69 195 LEU A N 1
ATOM 1570 C CA . LEU A 1 195 ? 2.802 1.038 -17.730 1.00 96.69 195 LEU A CA 1
ATOM 1571 C C . LEU A 1 195 ? 1.295 1.197 -17.487 1.00 96.69 195 LEU A C 1
ATOM 1573 O O . LEU A 1 195 ? 0.515 0.305 -17.822 1.00 96.69 195 LEU A O 1
ATOM 1577 N N . GLU A 1 196 ? 0.882 2.329 -16.913 1.00 95.62 196 GLU A N 1
ATOM 1578 C CA . GLU A 1 196 ? -0.524 2.701 -16.743 1.00 95.62 196 GLU A CA 1
ATOM 1579 C C . GLU A 1 196 ? -1.247 2.719 -18.093 1.00 95.62 196 GLU A C 1
ATOM 1581 O O . GLU A 1 196 ? -2.270 2.056 -18.259 1.00 95.62 196 GLU A O 1
ATOM 1586 N N . GLN A 1 197 ? -0.681 3.428 -19.071 1.00 95.12 197 GLN A N 1
ATOM 1587 C CA . GLN A 1 197 ? -1.236 3.549 -20.419 1.00 95.12 197 GLN A CA 1
ATOM 1588 C C . GLN A 1 197 ? -1.211 2.220 -21.183 1.00 95.12 197 GLN A C 1
ATOM 1590 O O . GLN A 1 197 ? -2.172 1.896 -21.873 1.00 95.12 197 GLN A O 1
ATOM 1595 N N . GLU A 1 198 ? -0.131 1.448 -21.051 1.00 94.81 198 GLU A N 1
ATOM 1596 C CA . GLU A 1 198 ? 0.069 0.181 -21.765 1.00 94.81 198 GLU A CA 1
ATOM 1597 C C . GLU A 1 198 ? -0.905 -0.920 -21.310 1.00 94.81 198 GLU A C 1
ATOM 1599 O O . GLU A 1 198 ? -1.323 -1.747 -22.122 1.00 94.81 198 GLU A O 1
ATOM 1604 N N . HIS A 1 199 ? -1.250 -0.964 -20.017 1.00 93.25 199 HIS A N 1
ATOM 1605 C CA . HIS A 1 199 ? -1.887 -2.149 -19.430 1.00 93.25 199 HIS A CA 1
ATOM 1606 C C . HIS A 1 199 ? -3.149 -1.899 -18.616 1.00 93.25 199 HIS A C 1
ATOM 1608 O O . HIS A 1 199 ? -3.838 -2.861 -18.272 1.00 93.25 199 HIS A O 1
ATOM 1614 N N . PHE A 1 200 ? -3.435 -0.652 -18.252 1.00 88.00 200 PHE A N 1
ATOM 1615 C CA . PHE A 1 200 ? -4.521 -0.362 -17.322 1.00 88.00 200 PHE A CA 1
ATOM 1616 C C . PHE A 1 200 ? -5.439 0.780 -17.739 1.00 88.00 200 PHE A C 1
ATOM 1618 O O . PHE A 1 200 ? -6.529 0.905 -17.175 1.00 88.00 200 PHE A O 1
ATOM 1625 N N . ALA A 1 201 ? -5.056 1.572 -18.738 1.00 79.94 201 ALA A N 1
ATOM 1626 C CA . ALA A 1 201 ? -6.007 2.383 -19.470 1.00 79.94 201 ALA A CA 1
ATOM 1627 C C . ALA A 1 201 ? -7.018 1.433 -20.135 1.00 79.94 201 ALA A C 1
ATOM 1629 O O . ALA A 1 201 ? -6.683 0.684 -21.051 1.00 79.94 201 ALA A O 1
ATOM 1630 N N . SER A 1 202 ? -8.252 1.409 -19.625 1.00 57.03 202 SER A N 1
ATOM 1631 C CA . SER A 1 202 ? -9.355 0.806 -20.378 1.00 57.03 202 SER A CA 1
ATOM 1632 C C . SER A 1 202 ? -9.614 1.667 -21.622 1.00 57.03 202 SER A C 1
ATOM 1634 O O . SER A 1 202 ? -9.479 2.889 -21.516 1.00 57.03 202 SER A O 1
ATOM 1636 N N . PRO A 1 203 ? -9.962 1.084 -22.783 1.00 43.91 203 PRO A N 1
ATOM 1637 C CA . PRO A 1 203 ? -10.618 1.850 -23.840 1.00 43.91 203 PRO A CA 1
ATOM 1638 C C . PRO A 1 203 ? -11.938 2.467 -23.353 1.00 43.91 203 PRO A C 1
ATOM 1640 O O . PRO A 1 203 ? -12.560 1.897 -22.423 1.00 43.91 203 PRO A O 1
#

Secondary structure (DSSP, 8-state):
---B--TT-BTTBSS-TTTSS-TTT--GGGSS--TT-HHHHHHHHHHHHHH--SSSB--B-SS-HHHHHHHHTT-----EEEE--HHHHHHHHHHTT--GGGGGS-TTS-TTTHHHHHHHHHHHHHHTS--EEEETTHHHH-THHHHHHHHHHSTT---PPPP---HHHHHHHHHHHHHHTSHHHHHHHHHHHHHHHHHT---

Sequence (203 aa):
MKLCAPQWTSAGELLNADRHLFARGLGQAHKFNPPEDAAMHEYLHAFLDDAVQPTGCIYKDVVHPFAASAWLRGRRLPLLRIHRPLADVVWSMTRAGWDYPRHAAPAELAPADRPIYGLMRAWRALQSLDAVEIAFDDLLDDDSVLQRALQRLYLRCDITVPDYRDSAFRAYMEEVRLRRDSDQWRAIDARIAALEQEHFASP

pLDDT: mean 84.98, std 12.61, range [41.38, 97.62]

Radius of gyration: 17.84 Å; chains: 1; bounding box: 35×44×48 Å

Foldseek 3Di:
DDADQPPQDDVQEQPPCVRDPVPPDDDLLNWLAAPVPVVSLVVVLVSCVVPDDQDRYDHDHDGHLQSVLVNQPPDPHAAEAEDEPLLLVLVVCVVVVNQSLLNHADPPDDSSCSNSVSSVVSVVSNVPDDHQYDYPVCVVPDVCSVVVRVCVRDPPDDDDDDPPCDPVVVVVVVVSVVVCPDPSSVVSNVSSVVCCVVPPPDD